Protein AF-A0A939C8R8-F1 (afdb_monomer)

Structure (mmCIF, N/CA/C/O backbone):
data_AF-A0A939C8R8-F1
#
_entry.id   AF-A0A939C8R8-F1
#
loop_
_atom_site.group_PDB
_atom_site.id
_atom_site.type_symbol
_atom_site.label_atom_id
_atom_site.label_alt_id
_atom_site.label_comp_id
_atom_site.label_asym_id
_atom_site.label_entity_id
_atom_site.label_seq_id
_atom_site.pdbx_PDB_ins_code
_atom_site.Cartn_x
_atom_site.Cartn_y
_atom_site.Cartn_z
_atom_site.occupancy
_atom_site.B_iso_or_equiv
_atom_site.auth_seq_id
_atom_site.auth_comp_id
_atom_site.auth_asym_id
_atom_site.auth_atom_id
_atom_site.pdbx_PDB_model_num
ATOM 1 N N . MET A 1 1 ? -13.310 -65.033 -5.125 1.00 36.69 1 MET A N 1
ATOM 2 C CA . MET A 1 1 ? -11.928 -64.515 -5.196 1.00 36.69 1 MET A CA 1
ATOM 3 C C . MET A 1 1 ? -11.953 -63.423 -6.251 1.00 36.69 1 MET A C 1
ATOM 5 O O . MET A 1 1 ? -12.102 -63.748 -7.415 1.00 36.69 1 MET A O 1
ATOM 9 N N . GLN A 1 2 ? -12.341 -62.202 -5.875 1.00 34.03 2 GLN A N 1
ATOM 10 C CA . GLN A 1 2 ? -11.422 -61.106 -5.526 1.00 34.03 2 GLN A CA 1
ATOM 11 C C . GLN A 1 2 ? -10.280 -60.973 -6.536 1.00 34.03 2 GLN A C 1
ATOM 13 O O . GLN A 1 2 ? -9.343 -61.752 -6.476 1.00 34.03 2 GLN A O 1
ATOM 18 N N . GLU A 1 3 ? -10.355 -59.944 -7.376 1.00 30.61 3 GLU A N 1
ATOM 19 C CA . GLU A 1 3 ? -9.327 -58.904 -7.368 1.00 30.61 3 GLU A CA 1
ATOM 20 C C . GLU A 1 3 ? -9.957 -57.559 -7.755 1.00 30.61 3 GLU A C 1
ATOM 22 O O . GLU A 1 3 ? -10.480 -57.360 -8.849 1.00 30.61 3 GLU A O 1
ATOM 27 N N . ASN A 1 4 ? -9.973 -56.665 -6.767 1.00 33.06 4 ASN A N 1
ATOM 28 C CA . ASN A 1 4 ? -10.345 -55.266 -6.884 1.00 33.06 4 ASN A CA 1
ATOM 29 C C . ASN A 1 4 ? -9.201 -54.522 -7.582 1.00 33.06 4 ASN A C 1
ATOM 31 O O . ASN A 1 4 ? -8.155 -54.297 -6.973 1.00 33.06 4 ASN A O 1
ATOM 35 N N . GLY A 1 5 ? -9.405 -54.100 -8.828 1.00 30.27 5 GLY A N 1
ATOM 36 C CA . GLY A 1 5 ? -8.559 -53.094 -9.463 1.00 30.27 5 GLY A CA 1
ATOM 37 C C . GLY A 1 5 ? -8.927 -51.711 -8.935 1.00 30.27 5 GLY A C 1
ATOM 38 O O . GLY A 1 5 ? -9.865 -51.090 -9.429 1.00 30.27 5 GLY A O 1
ATOM 39 N N . PHE A 1 6 ? -8.221 -51.241 -7.907 1.00 30.34 6 PHE A N 1
ATOM 40 C CA . PHE A 1 6 ? -8.268 -49.840 -7.491 1.00 30.34 6 PHE A CA 1
ATOM 41 C C . PHE A 1 6 ? -7.900 -48.944 -8.686 1.00 30.34 6 PHE A C 1
ATOM 43 O O . PHE A 1 6 ? -6.875 -49.199 -9.325 1.00 30.34 6 PHE A O 1
ATOM 50 N N . PRO A 1 7 ? -8.670 -47.885 -8.996 1.00 32.81 7 PRO A N 1
ATOM 51 C CA . PRO A 1 7 ? -8.205 -46.881 -9.934 1.00 32.81 7 PRO A CA 1
ATOM 52 C C . PRO A 1 7 ? -7.001 -46.185 -9.302 1.00 32.81 7 PRO A C 1
ATOM 54 O O . PRO A 1 7 ? -7.099 -45.575 -8.237 1.00 32.81 7 PRO A O 1
ATOM 57 N N . SER A 1 8 ? -5.848 -46.331 -9.951 1.00 31.66 8 SER A N 1
ATOM 58 C CA . SER A 1 8 ? -4.624 -45.611 -9.630 1.00 31.66 8 SER A CA 1
ATOM 59 C C . SER A 1 8 ? -4.935 -44.121 -9.528 1.00 31.66 8 SER A C 1
ATOM 61 O O . SER A 1 8 ? -5.370 -43.513 -10.509 1.00 31.66 8 SER A O 1
ATOM 63 N N . PHE A 1 9 ? -4.706 -43.543 -8.350 1.00 31.11 9 PHE A N 1
ATOM 64 C CA . PHE A 1 9 ? -4.654 -42.102 -8.163 1.00 31.11 9 PHE A CA 1
ATOM 65 C C . PHE A 1 9 ? -3.635 -41.535 -9.156 1.00 31.11 9 PHE A C 1
ATOM 67 O O . PHE A 1 9 ? -2.429 -41.709 -8.990 1.00 31.11 9 PHE A O 1
ATOM 74 N N . GLN A 1 10 ? -4.117 -40.888 -10.218 1.00 30.53 10 GLN A N 1
ATOM 75 C CA . GLN A 1 10 ? -3.286 -40.016 -11.032 1.00 30.53 10 GLN A CA 1
ATOM 76 C C . GLN A 1 10 ? -2.936 -38.807 -10.162 1.00 30.53 10 GLN A C 1
ATOM 78 O O . GLN A 1 10 ? -3.685 -37.834 -10.089 1.00 30.53 10 GLN A O 1
ATOM 83 N N . GLU A 1 11 ? -1.809 -38.891 -9.454 1.00 36.94 11 GLU A N 1
ATOM 84 C CA . GLU A 1 11 ? -1.135 -37.713 -8.923 1.00 36.94 11 GLU A CA 1
ATOM 85 C C . GLU A 1 11 ? -0.849 -36.785 -10.104 1.00 36.94 11 GLU A C 1
ATOM 87 O O . GLU A 1 11 ? -0.054 -37.090 -10.995 1.00 36.94 11 GLU A O 1
ATOM 92 N N . ASN A 1 12 ? -1.563 -35.662 -10.124 1.00 38.66 12 ASN A N 1
ATOM 93 C CA . ASN A 1 12 ? -1.462 -34.602 -11.115 1.00 38.66 12 ASN A CA 1
ATOM 94 C C . ASN A 1 12 ? -0.118 -33.876 -10.932 1.00 38.66 12 ASN A C 1
ATOM 96 O O . ASN A 1 12 ? -0.021 -32.766 -10.411 1.00 38.66 12 ASN A O 1
ATOM 100 N N . TYR A 1 13 ? 0.962 -34.547 -11.313 1.00 45.50 13 TYR A N 1
ATOM 101 C CA . TYR A 1 13 ? 2.306 -34.006 -11.348 1.00 45.50 13 TYR A CA 1
ATOM 102 C C . TYR A 1 13 ? 2.384 -33.011 -12.508 1.00 45.50 13 TYR A C 1
ATOM 104 O O . TYR A 1 13 ? 2.763 -33.374 -13.618 1.00 45.50 13 TYR A O 1
ATOM 112 N N . GLY A 1 14 ? 2.012 -31.753 -12.250 1.00 62.47 14 GLY A N 1
ATOM 113 C CA . GLY A 1 14 ? 2.058 -30.673 -13.238 1.00 62.47 14 GLY A CA 1
ATOM 114 C C . GLY A 1 14 ? 3.391 -30.620 -13.995 1.00 62.47 14 GLY A C 1
ATOM 115 O O . GLY A 1 14 ? 4.435 -31.022 -13.459 1.00 62.47 14 GLY A O 1
ATOM 116 N N . SER A 1 15 ? 3.340 -30.137 -15.242 1.00 81.62 15 SER A N 1
ATOM 117 C CA . SER A 1 15 ? 4.497 -30.062 -16.144 1.00 81.62 15 SER A CA 1
ATOM 118 C C . SER A 1 15 ? 5.710 -29.385 -15.475 1.00 81.62 15 SER A C 1
ATOM 120 O O . SER A 1 15 ? 5.518 -28.552 -14.580 1.00 81.62 15 SER A O 1
ATOM 122 N N . PRO A 1 16 ? 6.960 -29.680 -15.891 1.00 85.44 16 PRO A N 1
ATOM 123 C CA . PRO A 1 16 ? 8.150 -29.029 -15.334 1.00 85.44 16 PRO A CA 1
ATOM 124 C C . PRO A 1 16 ? 8.046 -27.498 -15.320 1.00 85.44 16 PRO A C 1
ATOM 126 O O . PRO A 1 16 ? 8.405 -26.867 -14.326 1.00 85.44 16 PRO A O 1
ATOM 129 N N . MET A 1 17 ? 7.456 -26.916 -16.371 1.00 87.94 17 MET A N 1
ATOM 130 C CA . MET A 1 17 ? 7.170 -25.482 -16.438 1.00 87.94 17 MET A CA 1
ATOM 131 C C . MET A 1 17 ? 6.167 -25.030 -15.385 1.00 87.94 17 MET A C 1
ATOM 133 O O . MET A 1 17 ? 6.418 -24.046 -14.699 1.00 87.94 17 MET A O 1
ATOM 137 N N . THR A 1 18 ? 5.062 -25.753 -15.205 1.00 88.19 18 THR A N 1
ATOM 138 C CA . THR A 1 18 ? 4.054 -25.425 -14.186 1.00 88.19 18 THR A CA 1
ATOM 139 C C . THR A 1 18 ? 4.669 -25.399 -12.788 1.00 88.19 18 THR A C 1
ATOM 141 O O . THR A 1 18 ? 4.436 -24.462 -12.030 1.00 88.19 18 THR A O 1
ATOM 144 N N . ARG A 1 19 ? 5.521 -26.378 -12.458 1.00 88.81 19 ARG A N 1
ATOM 145 C CA . ARG A 1 19 ? 6.228 -26.402 -11.166 1.00 88.81 19 ARG A CA 1
ATOM 146 C C . ARG A 1 19 ? 7.184 -25.227 -11.015 1.00 88.81 19 ARG A C 1
ATOM 148 O O . ARG A 1 19 ? 7.307 -24.680 -9.925 1.00 88.81 19 ARG A O 1
ATOM 155 N N . ARG A 1 20 ? 7.868 -24.843 -12.097 1.00 90.62 20 ARG A N 1
ATOM 156 C CA . ARG A 1 20 ? 8.816 -23.728 -12.072 1.00 90.62 20 ARG A CA 1
ATOM 157 C C . ARG A 1 20 ? 8.120 -22.383 -11.901 1.00 90.62 20 ARG A C 1
ATOM 159 O O . ARG A 1 20 ? 8.583 -21.568 -11.111 1.00 90.62 20 ARG A O 1
ATOM 166 N N . ILE A 1 21 ? 6.995 -22.189 -12.586 1.00 89.81 21 ILE A N 1
ATOM 167 C CA . ILE A 1 21 ? 6.143 -21.008 -12.428 1.00 89.81 21 ILE A CA 1
ATOM 168 C C . ILE A 1 21 ? 5.640 -20.922 -10.985 1.00 89.81 21 ILE A C 1
ATOM 170 O O . ILE A 1 21 ? 5.730 -19.857 -10.382 1.00 89.81 21 ILE A O 1
ATOM 174 N N . GLU A 1 22 ? 5.196 -22.036 -10.398 1.00 88.00 22 GLU A N 1
ATOM 175 C CA . GLU A 1 22 ? 4.730 -22.045 -9.009 1.00 88.00 22 GLU A CA 1
ATOM 176 C C . GLU A 1 22 ? 5.865 -21.765 -8.001 1.00 88.00 22 GLU A C 1
ATOM 178 O O . GLU A 1 22 ? 5.682 -20.991 -7.064 1.00 88.00 22 GLU A O 1
ATOM 183 N N . ASP A 1 23 ? 7.076 -22.292 -8.230 1.00 89.19 23 ASP A N 1
ATOM 184 C CA . ASP A 1 23 ? 8.276 -21.947 -7.447 1.00 89.19 23 ASP A CA 1
ATOM 185 C C . ASP A 1 23 ? 8.581 -20.441 -7.533 1.00 89.19 23 ASP A C 1
ATOM 187 O O . ASP A 1 23 ? 8.741 -19.782 -6.505 1.00 89.19 23 ASP A O 1
ATOM 191 N N . TRP A 1 24 ? 8.593 -19.851 -8.731 1.00 90.25 24 TRP A N 1
ATOM 192 C CA . TRP A 1 24 ? 8.812 -18.408 -8.899 1.00 90.25 24 TRP A CA 1
ATOM 193 C C . TRP A 1 24 ? 7.731 -17.565 -8.225 1.00 90.25 24 TRP A C 1
ATOM 195 O O . TRP A 1 24 ? 8.054 -16.621 -7.501 1.00 90.25 24 TRP A O 1
ATOM 205 N N . LYS A 1 25 ? 6.463 -17.941 -8.396 1.00 87.94 25 LYS A N 1
ATOM 206 C CA . LYS A 1 25 ? 5.316 -17.322 -7.730 1.00 87.94 25 LYS A CA 1
ATOM 207 C C . LYS A 1 25 ? 5.468 -17.352 -6.207 1.00 87.94 25 LYS A C 1
ATOM 209 O O . LYS A 1 25 ? 5.338 -16.312 -5.560 1.00 87.94 25 LYS A O 1
ATOM 214 N N . SER A 1 26 ? 5.840 -18.498 -5.636 1.00 83.88 26 SER A N 1
ATOM 215 C CA . SER A 1 26 ? 6.026 -18.653 -4.186 1.00 83.88 26 SER A CA 1
ATOM 216 C C . SER A 1 26 ? 7.117 -17.738 -3.609 1.00 83.88 26 SER A C 1
ATOM 218 O O . SER A 1 26 ? 7.008 -17.286 -2.473 1.00 83.88 26 SER A O 1
ATOM 220 N N . ARG A 1 27 ? 8.143 -17.389 -4.401 1.00 86.31 27 ARG A N 1
ATOM 221 C CA . ARG A 1 27 ? 9.233 -16.475 -3.999 1.00 86.31 27 ARG A CA 1
ATOM 222 C C . ARG A 1 27 ? 8.844 -14.997 -4.044 1.00 86.31 27 ARG A C 1
ATOM 224 O O . ARG A 1 27 ? 9.564 -14.154 -3.498 1.00 86.31 27 ARG A O 1
ATOM 231 N N . LEU A 1 28 ? 7.751 -14.665 -4.728 1.00 86.75 28 LEU A N 1
ATOM 232 C CA . LEU A 1 28 ? 7.266 -13.294 -4.883 1.00 86.75 28 LEU A CA 1
ATOM 233 C C . LEU A 1 28 ? 6.235 -12.912 -3.821 1.00 86.75 28 LEU A C 1
ATOM 235 O O . LEU A 1 28 ? 6.122 -11.730 -3.489 1.00 86.75 28 LEU A O 1
ATOM 239 N N . ILE A 1 29 ? 5.527 -13.888 -3.253 1.00 83.44 29 ILE A N 1
ATOM 240 C CA . ILE A 1 29 ? 4.560 -13.637 -2.188 1.00 83.44 29 ILE A CA 1
ATOM 241 C C . ILE A 1 29 ? 5.259 -13.659 -0.824 1.00 83.44 29 ILE A C 1
ATOM 243 O O . ILE A 1 29 ? 5.802 -14.673 -0.399 1.00 83.44 29 ILE A O 1
ATOM 247 N N . ASP A 1 30 ? 5.173 -12.551 -0.089 1.00 86.25 30 ASP A N 1
ATOM 248 C CA . ASP A 1 30 ? 5.500 -12.512 1.338 1.00 86.25 30 ASP A CA 1
ATOM 249 C C . ASP A 1 30 ? 4.206 -12.491 2.165 1.00 86.25 30 ASP A C 1
ATOM 251 O O . ASP A 1 30 ? 3.622 -11.429 2.378 1.00 86.25 30 ASP A O 1
ATOM 255 N N . LEU A 1 31 ? 3.744 -13.659 2.628 1.00 87.12 31 LEU A N 1
ATOM 256 C CA . LEU A 1 31 ? 2.622 -13.764 3.580 1.00 87.12 31 LEU A CA 1
ATOM 257 C C . LEU A 1 31 ? 3.084 -13.846 5.042 1.00 87.12 31 LEU A C 1
ATOM 259 O O . LEU A 1 31 ? 2.298 -14.198 5.922 1.00 87.12 31 LEU A O 1
ATOM 263 N N . SER A 1 32 ? 4.359 -13.559 5.318 1.00 87.75 32 SER A N 1
ATOM 264 C CA . SER A 1 32 ? 4.909 -13.685 6.664 1.00 87.75 32 SER A CA 1
ATOM 265 C C . SER A 1 32 ? 4.413 -12.579 7.597 1.00 87.75 32 SER A C 1
ATOM 267 O O . SER A 1 32 ? 3.993 -11.498 7.175 1.00 87.75 32 SER A O 1
ATOM 269 N N . ARG A 1 33 ? 4.591 -12.789 8.908 1.00 89.31 33 ARG A N 1
ATOM 270 C CA . ARG A 1 33 ? 4.271 -11.789 9.945 1.00 89.31 33 ARG A CA 1
ATOM 271 C C . ARG A 1 33 ? 5.115 -10.509 9.893 1.00 89.31 33 ARG A C 1
ATOM 273 O O . ARG A 1 33 ? 4.876 -9.584 10.666 1.00 89.31 33 ARG A O 1
ATOM 280 N N . ARG A 1 34 ? 6.115 -10.446 9.006 1.00 89.06 34 ARG A N 1
ATOM 281 C CA . ARG A 1 34 ? 6.922 -9.243 8.748 1.00 89.06 34 ARG A CA 1
ATOM 282 C C . ARG A 1 34 ? 6.263 -8.314 7.731 1.00 89.06 34 ARG A C 1
ATOM 284 O O . ARG A 1 34 ? 6.622 -7.137 7.682 1.00 89.06 34 ARG A O 1
ATOM 291 N N . ASN A 1 35 ? 5.313 -8.818 6.942 1.00 91.56 35 ASN A N 1
ATOM 292 C CA . ASN A 1 35 ? 4.627 -8.024 5.942 1.00 91.56 35 ASN A CA 1
ATOM 293 C C . ASN A 1 35 ? 3.609 -7.084 6.606 1.00 91.56 35 ASN A C 1
ATOM 295 O O . ASN A 1 35 ? 2.562 -7.510 7.092 1.00 91.56 35 ASN A O 1
ATOM 299 N N . ASN A 1 36 ? 3.901 -5.782 6.580 1.00 92.38 36 ASN A N 1
ATOM 300 C CA . ASN A 1 36 ? 3.056 -4.738 7.166 1.00 92.38 36 ASN A CA 1
ATOM 301 C C . ASN A 1 36 ? 1.720 -4.534 6.418 1.00 92.38 36 ASN A C 1
ATOM 303 O O . ASN A 1 36 ? 0.845 -3.836 6.920 1.00 92.38 36 ASN A O 1
ATOM 307 N N . LEU A 1 37 ? 1.559 -5.130 5.230 1.00 94.19 37 LEU A N 1
ATOM 308 C CA . LEU A 1 37 ? 0.272 -5.223 4.536 1.00 94.19 37 LEU A CA 1
ATOM 309 C C . LEU A 1 37 ? -0.652 -6.270 5.168 1.00 94.19 37 LEU A C 1
ATOM 311 O O . LEU A 1 37 ? -1.856 -6.185 5.004 1.00 94.19 37 LEU A O 1
ATOM 315 N N . LEU A 1 38 ? -0.125 -7.256 5.889 1.00 95.12 38 LEU A N 1
ATOM 316 C CA . LEU A 1 38 ? -0.941 -8.281 6.546 1.00 95.12 38 LEU A CA 1
ATOM 317 C C . LEU A 1 38 ? -0.994 -8.069 8.054 1.00 95.12 38 LEU A C 1
ATOM 319 O O . LEU A 1 38 ? -2.051 -8.127 8.666 1.00 95.12 38 LEU A O 1
ATOM 323 N N . TYR A 1 39 ? 0.149 -7.773 8.652 1.00 95.25 39 TYR A N 1
ATOM 324 C CA . TYR A 1 39 ? 0.298 -7.676 10.094 1.00 95.25 39 TYR A CA 1
ATOM 325 C C . TYR A 1 39 ? 0.752 -6.265 10.445 1.00 95.25 39 TYR A C 1
ATOM 327 O O . TYR A 1 39 ? 1.883 -6.050 10.890 1.00 95.25 39 TYR A O 1
ATOM 335 N N . PHE A 1 40 ? -0.121 -5.290 10.184 1.00 95.81 40 PHE A N 1
ATOM 336 C CA . PHE A 1 40 ? 0.174 -3.888 10.423 1.00 95.81 40 PHE A CA 1
ATOM 337 C C . PHE A 1 40 ? 0.459 -3.637 11.899 1.00 95.81 40 PHE A C 1
ATOM 339 O O . PHE A 1 40 ? -0.326 -4.005 12.777 1.00 95.81 40 PHE A O 1
ATOM 346 N N . LYS A 1 41 ? 1.578 -2.962 12.171 1.00 90.50 41 LYS A N 1
ATOM 347 C CA . LYS A 1 41 ? 1.955 -2.549 13.524 1.00 90.50 41 LYS A CA 1
ATOM 348 C C . LYS A 1 41 ? 2.226 -1.046 13.564 1.00 90.50 41 LYS A C 1
ATOM 350 O O . LYS A 1 41 ? 3.124 -0.572 12.855 1.00 90.50 41 LYS A O 1
ATOM 355 N N . PRO A 1 42 ? 1.518 -0.283 14.417 1.00 86.44 42 PRO A N 1
ATOM 356 C CA . PRO A 1 42 ? 1.854 1.109 14.675 1.00 86.44 42 PRO A CA 1
ATOM 357 C C . PRO A 1 42 ? 3.322 1.241 15.092 1.00 86.44 42 PRO A C 1
ATOM 359 O O . PRO A 1 42 ? 3.835 0.499 15.930 1.00 86.44 42 PRO A O 1
ATOM 362 N N . SER A 1 43 ? 4.025 2.179 14.474 1.00 86.00 43 SER A N 1
ATOM 363 C CA . SER A 1 43 ? 5.447 2.413 14.656 1.00 86.00 43 SER A CA 1
ATOM 364 C C . SER A 1 43 ? 5.694 3.903 14.759 1.00 86.00 43 SER A C 1
ATOM 366 O O . SER A 1 43 ? 5.533 4.636 13.785 1.00 86.00 43 SER A O 1
ATOM 368 N N . LYS A 1 44 ? 6.224 4.334 15.910 1.00 78.00 44 LYS A N 1
ATOM 369 C CA . LYS A 1 44 ? 6.518 5.745 16.222 1.00 78.00 44 LYS A CA 1
ATOM 370 C C . LYS A 1 44 ? 7.387 6.472 15.189 1.00 78.00 44 LYS A C 1
ATOM 372 O O . LYS A 1 44 ? 7.509 7.685 15.260 1.00 78.00 44 LYS A O 1
ATOM 377 N N . ARG A 1 45 ? 8.076 5.754 14.295 1.00 78.69 45 ARG A N 1
ATOM 378 C CA . ARG A 1 45 ? 8.914 6.336 13.229 1.00 78.69 45 ARG A CA 1
ATOM 379 C C . ARG A 1 45 ? 8.570 5.835 11.827 1.00 78.69 45 ARG A C 1
ATOM 381 O O . ARG A 1 45 ? 9.204 6.277 10.869 1.00 78.69 45 ARG A O 1
ATOM 388 N N . GLY A 1 46 ? 7.660 4.871 11.714 1.00 83.94 46 GLY A N 1
ATOM 389 C CA . GLY A 1 46 ? 7.384 4.140 10.477 1.00 83.94 46 GLY A CA 1
ATOM 390 C C . GLY A 1 46 ? 6.019 4.432 9.866 1.00 83.94 46 GLY A C 1
ATOM 391 O O . GLY A 1 46 ? 5.855 4.195 8.673 1.00 83.94 46 GLY A O 1
ATOM 392 N N . ASN A 1 47 ? 5.074 4.945 10.653 1.00 90.88 47 ASN A N 1
ATOM 393 C CA . ASN A 1 47 ? 3.742 5.321 10.197 1.00 90.88 47 ASN A CA 1
ATOM 394 C C . ASN A 1 47 ? 3.214 6.545 10.956 1.00 90.88 47 ASN A C 1
ATOM 396 O O . ASN A 1 47 ? 3.767 6.948 11.982 1.00 90.88 47 ASN A O 1
ATOM 400 N N . LEU A 1 48 ? 2.179 7.159 10.390 1.00 93.44 48 LEU A N 1
ATOM 401 C CA . LEU A 1 48 ? 1.456 8.289 10.956 1.00 93.44 48 LEU A CA 1
ATOM 402 C C . LEU A 1 48 ? -0.043 8.030 10.866 1.00 93.44 48 LEU A C 1
ATOM 404 O O . LEU A 1 48 ? -0.584 7.944 9.765 1.00 93.44 48 LEU A O 1
ATOM 408 N N . SER A 1 49 ? -0.691 7.999 12.026 1.00 93.69 49 SER A N 1
ATOM 409 C CA . SER A 1 49 ? -2.144 7.926 12.129 1.00 93.69 49 SER A CA 1
ATOM 410 C C . SER A 1 49 ? -2.742 9.328 12.053 1.00 93.69 49 SER A C 1
ATOM 412 O O . SER A 1 49 ? -2.349 10.226 12.812 1.00 93.69 49 SER A O 1
ATOM 414 N N . VAL A 1 50 ? -3.670 9.530 11.122 1.00 93.56 50 VAL A N 1
ATOM 415 C CA . VAL A 1 50 ? -4.346 10.810 10.895 1.00 93.56 50 VAL A CA 1
ATOM 416 C C . VAL A 1 50 ? -5.657 10.844 11.676 1.00 93.56 50 VAL A C 1
ATOM 418 O O . VAL A 1 50 ? -6.526 9.998 11.486 1.00 93.56 50 VAL A O 1
ATOM 421 N N . SER A 1 51 ? -5.815 11.852 12.532 1.00 90.44 51 SER A N 1
ATOM 422 C CA . SER A 1 51 ? -6.997 12.041 13.378 1.00 90.44 51 SER A CA 1
ATOM 423 C C . SER A 1 51 ? -8.025 13.005 12.779 1.00 90.44 51 SER A C 1
ATOM 425 O O . SER A 1 51 ? -9.217 12.881 13.050 1.00 90.44 51 SER A O 1
ATOM 427 N N . SER A 1 52 ? -7.592 13.979 11.971 1.00 88.69 52 SER A N 1
ATOM 428 C CA . SER A 1 52 ? -8.478 14.976 11.356 1.00 88.69 52 SER A CA 1
ATOM 429 C C . SER A 1 52 ? -7.902 15.496 10.032 1.00 88.69 52 SER A C 1
ATOM 431 O O . SER A 1 52 ? -6.680 15.647 9.933 1.00 88.69 52 SER A O 1
ATOM 433 N N . PRO A 1 53 ? -8.727 15.815 9.012 1.00 88.94 53 PRO A N 1
ATOM 434 C CA . PRO A 1 53 ? -10.193 15.716 8.961 1.00 88.94 53 PRO A CA 1
ATOM 435 C C . PRO A 1 53 ? -10.687 14.263 8.858 1.00 88.94 53 PRO A C 1
ATOM 437 O O . PRO A 1 53 ? -9.884 13.336 8.846 1.00 88.94 53 PRO A O 1
ATOM 440 N N . ASN A 1 54 ? -12.008 14.048 8.792 1.00 90.62 54 ASN A N 1
ATOM 441 C CA . ASN A 1 54 ? -12.547 12.694 8.641 1.00 90.62 54 ASN A CA 1
ATOM 442 C C . ASN A 1 54 ? -12.010 12.019 7.368 1.00 90.62 54 ASN A C 1
ATOM 444 O O . ASN A 1 54 ? -11.748 12.670 6.351 1.00 90.62 54 ASN A O 1
ATOM 448 N N . MET A 1 55 ? -11.905 10.696 7.430 1.00 92.62 55 MET A N 1
ATOM 449 C CA . MET A 1 55 ? -11.361 9.864 6.363 1.00 92.62 55 MET A CA 1
ATOM 450 C C . MET A 1 55 ? -11.936 10.190 4.981 1.00 92.62 55 MET A C 1
ATOM 452 O O . MET A 1 55 ? -11.187 10.355 4.023 1.00 92.62 55 MET A O 1
ATOM 456 N N . GLU A 1 56 ? -13.255 10.320 4.875 1.00 92.19 56 GLU A N 1
ATOM 457 C CA . GLU A 1 56 ? -13.928 10.554 3.600 1.00 92.19 56 GLU A CA 1
ATOM 458 C C . GLU A 1 56 ? -13.533 11.897 2.970 1.00 92.19 56 GLU A C 1
ATOM 460 O O . GLU A 1 56 ? -13.309 11.983 1.763 1.00 92.19 56 GLU A O 1
ATOM 465 N N . ARG A 1 57 ? -13.344 12.953 3.776 1.00 92.56 57 ARG A N 1
ATOM 466 C CA . ARG A 1 57 ? -12.814 14.229 3.267 1.00 92.56 57 ARG A CA 1
ATOM 467 C C . ARG A 1 57 ? -11.377 14.094 2.787 1.00 92.56 57 ARG A C 1
ATOM 469 O O . ARG A 1 57 ? -11.032 14.725 1.786 1.00 92.56 57 ARG A O 1
ATOM 476 N N . ILE A 1 58 ? -10.550 13.318 3.491 1.00 94.19 58 ILE A N 1
ATOM 477 C CA . ILE A 1 58 ? -9.165 13.055 3.080 1.00 94.19 58 ILE A CA 1
ATOM 478 C C . ILE A 1 58 ? -9.176 12.322 1.738 1.00 94.19 58 ILE A C 1
ATOM 480 O O . ILE A 1 58 ? -8.561 12.806 0.791 1.00 94.19 58 ILE A O 1
ATOM 484 N N . PHE A 1 59 ? -9.933 11.229 1.631 1.00 94.00 59 PHE A N 1
ATOM 485 C CA . PHE A 1 59 ? -10.034 10.411 0.425 1.00 94.00 59 PHE A CA 1
ATOM 486 C C . PHE A 1 59 ? -10.547 11.218 -0.772 1.00 94.00 59 PHE A C 1
ATOM 488 O O . PHE A 1 59 ? -9.869 11.314 -1.792 1.00 94.00 59 PHE A O 1
ATOM 495 N N . ASN A 1 60 ? -11.675 11.916 -0.622 1.00 92.38 60 ASN A N 1
ATOM 496 C CA . ASN A 1 60 ? -12.265 12.717 -1.699 1.00 9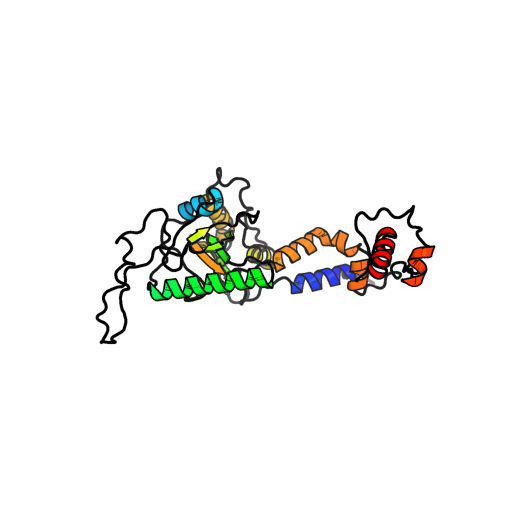2.38 60 ASN A CA 1
ATOM 497 C C . ASN A 1 60 ? -11.330 13.833 -2.179 1.00 92.38 60 ASN A C 1
ATOM 499 O O . ASN A 1 60 ? -11.298 14.182 -3.359 1.00 92.38 60 ASN A O 1
ATOM 503 N N . ARG A 1 61 ? -10.563 14.439 -1.270 1.00 92.56 61 ARG A N 1
ATOM 504 C CA . ARG A 1 61 ? -9.632 15.508 -1.634 1.00 92.56 61 ARG A CA 1
ATOM 505 C C . ARG A 1 61 ? -8.365 14.973 -2.295 1.00 92.56 61 ARG A C 1
ATOM 507 O O . ARG A 1 61 ? -7.911 15.575 -3.268 1.00 92.56 61 ARG A O 1
ATOM 514 N N . LEU A 1 62 ? -7.803 13.907 -1.738 1.00 92.12 62 LEU A N 1
ATOM 515 C CA . LEU A 1 62 ? -6.526 13.344 -2.144 1.00 92.12 62 LEU A CA 1
ATOM 516 C C . LEU A 1 62 ? -6.689 12.450 -3.374 1.00 92.12 62 LEU A C 1
ATOM 518 O O . LEU A 1 62 ? -6.134 12.779 -4.415 1.00 92.12 62 LEU A O 1
ATOM 522 N N . ALA A 1 63 ? -7.487 11.384 -3.271 1.00 90.62 63 ALA A N 1
ATOM 523 C CA . ALA A 1 63 ? -7.656 10.380 -4.317 1.00 90.62 63 ALA A CA 1
ATOM 524 C C . ALA A 1 63 ? -8.503 10.900 -5.490 1.00 90.62 63 ALA A C 1
ATOM 526 O O . ALA A 1 63 ? -8.061 10.840 -6.633 1.00 90.62 63 ALA A O 1
ATOM 527 N N . LEU A 1 64 ? -9.682 11.479 -5.221 1.00 89.62 64 LEU A N 1
ATOM 528 C CA . LEU A 1 64 ? -10.618 11.853 -6.297 1.00 89.62 64 LEU A CA 1
ATOM 529 C C . LEU A 1 64 ? -10.270 13.197 -6.940 1.00 89.62 64 LEU A C 1
ATOM 531 O O . LEU A 1 64 ? -10.195 13.330 -8.157 1.00 89.62 64 LEU A O 1
ATOM 535 N N . ARG A 1 65 ? -10.028 14.226 -6.119 1.00 90.00 65 ARG A N 1
ATOM 536 C CA . ARG A 1 65 ? -9.740 15.584 -6.615 1.00 90.00 65 ARG A CA 1
ATOM 537 C C . ARG A 1 65 ? -8.262 15.833 -6.918 1.00 90.00 65 ARG A C 1
ATOM 539 O O . ARG A 1 65 ? -7.943 16.936 -7.364 1.00 90.00 65 ARG A O 1
ATOM 546 N N . LYS A 1 66 ? -7.370 14.878 -6.621 1.00 90.56 66 LYS A N 1
ATOM 547 C CA . LYS A 1 66 ? -5.909 14.986 -6.802 1.00 90.56 66 LYS A CA 1
ATOM 548 C C . LYS A 1 66 ? -5.320 16.277 -6.208 1.00 90.56 66 LYS A C 1
ATOM 550 O O . LYS A 1 66 ? -4.418 16.898 -6.768 1.00 90.56 66 LYS A O 1
ATOM 555 N N . ARG A 1 67 ? -5.852 16.733 -5.063 1.00 91.31 67 ARG A N 1
ATOM 556 C CA . ARG A 1 67 ? -5.393 17.950 -4.370 1.00 91.31 67 ARG A CA 1
ATOM 557 C C . ARG A 1 67 ? -4.510 17.595 -3.187 1.00 91.31 67 ARG A C 1
ATOM 559 O O . ARG A 1 67 ? -4.868 16.755 -2.369 1.00 91.31 67 ARG A O 1
ATOM 566 N N . HIS A 1 68 ? -3.415 18.335 -3.037 1.00 92.50 68 HIS A N 1
ATOM 567 C CA . HIS A 1 68 ? -2.522 18.153 -1.901 1.00 92.50 68 HIS A CA 1
ATOM 568 C C . HIS A 1 68 ? -3.175 18.520 -0.556 1.00 92.50 68 HIS A C 1
ATOM 570 O O . HIS A 1 68 ? -4.126 19.322 -0.467 1.00 92.50 68 HIS A O 1
ATOM 576 N N . LEU A 1 69 ? -2.614 17.923 0.491 1.00 94.00 69 LEU A N 1
ATOM 577 C CA . LEU A 1 69 ? -2.960 18.090 1.897 1.00 94.00 69 LEU A CA 1
ATOM 578 C C . LEU A 1 69 ? -1.679 18.351 2.691 1.00 94.00 69 LEU A C 1
ATOM 580 O O . LEU A 1 69 ? -0.720 17.596 2.576 1.00 94.00 69 LEU A O 1
ATOM 584 N N . GLU A 1 70 ? -1.646 19.428 3.468 1.00 94.38 70 GLU A N 1
ATOM 585 C CA . GLU A 1 70 ? -0.470 19.810 4.264 1.00 94.38 70 GLU A CA 1
ATOM 586 C C . GLU A 1 70 ? -0.543 19.198 5.665 1.00 94.38 70 GLU A C 1
ATOM 588 O O . GLU A 1 70 ? -1.631 19.002 6.185 1.00 94.38 70 GLU A O 1
ATOM 593 N N . PHE A 1 71 ? 0.579 18.931 6.326 1.00 92.88 71 PHE A N 1
ATOM 594 C CA . PHE A 1 71 ? 0.557 18.551 7.741 1.00 92.88 71 PHE A CA 1
ATOM 595 C C . PHE A 1 71 ? 0.427 19.789 8.627 1.00 92.88 71 PHE A C 1
ATOM 597 O O . PHE A 1 71 ? 1.159 20.769 8.466 1.00 92.88 71 PHE A O 1
ATOM 604 N N . TRP A 1 72 ? -0.494 19.733 9.587 1.00 90.88 72 TRP A N 1
ATOM 605 C CA . TRP A 1 72 ? -0.534 20.684 10.688 1.00 90.88 72 TRP A CA 1
ATOM 606 C C . TRP A 1 72 ? 0.510 20.294 11.738 1.00 90.88 72 TRP A C 1
ATOM 608 O O . TRP A 1 72 ? 0.665 19.120 12.073 1.00 90.88 72 TRP A O 1
ATOM 618 N N . TYR A 1 73 ? 1.222 21.289 12.258 1.00 86.19 73 TYR A N 1
ATOM 619 C CA . TYR A 1 73 ? 2.214 21.104 13.310 1.00 86.19 73 TYR A CA 1
ATOM 620 C C . TYR A 1 73 ? 1.655 21.650 14.617 1.00 86.19 73 TYR A C 1
ATOM 622 O O . TYR A 1 73 ? 1.302 22.833 14.646 1.00 86.19 73 TYR A O 1
ATOM 630 N N . PRO A 1 74 ? 1.631 20.844 15.691 1.00 81.88 74 PRO A N 1
ATOM 631 C CA . PRO A 1 74 ? 1.279 21.346 17.006 1.00 81.88 74 PRO A CA 1
ATOM 632 C C . PRO A 1 74 ? 2.189 22.510 17.424 1.00 81.88 74 PRO A C 1
ATOM 634 O O . PRO A 1 74 ? 3.394 22.470 17.122 1.00 81.88 74 PRO A O 1
ATOM 637 N N . PRO A 1 75 ? 1.651 23.538 18.109 1.00 77.62 75 PRO A N 1
ATOM 638 C CA . PRO A 1 75 ? 2.479 24.563 18.730 1.00 77.62 75 PRO A CA 1
ATOM 639 C C . PRO A 1 75 ? 3.451 23.911 19.721 1.00 77.62 75 PRO A C 1
ATOM 641 O O . PRO A 1 75 ? 3.154 22.871 20.315 1.00 77.62 75 PRO A O 1
ATOM 644 N N . GLU A 1 76 ? 4.645 24.486 19.871 1.00 69.94 76 GLU A N 1
ATOM 645 C CA . GLU A 1 76 ? 5.565 24.027 20.910 1.00 69.94 76 GLU A CA 1
ATOM 646 C C . GLU A 1 76 ? 4.927 24.344 22.266 1.00 69.94 76 GLU A C 1
ATOM 648 O O . GLU A 1 76 ? 4.733 25.504 22.608 1.00 69.94 76 GLU A O 1
ATOM 653 N N . SER A 1 77 ? 4.542 23.319 23.025 1.00 56.97 77 SER A N 1
ATOM 654 C CA . SER A 1 77 ? 4.122 23.505 24.411 1.00 56.97 77 SER A CA 1
ATOM 655 C C . SER A 1 77 ? 5.301 24.079 25.205 1.00 56.97 77 SER A C 1
ATOM 657 O O . SER A 1 77 ? 6.355 23.434 25.255 1.00 56.97 77 SER A O 1
ATOM 659 N N . ASP A 1 78 ? 5.118 25.256 25.813 1.00 42.84 78 ASP A N 1
ATOM 660 C CA . ASP A 1 78 ? 6.042 25.900 26.757 1.00 42.84 78 ASP A CA 1
ATOM 661 C C . ASP A 1 78 ? 6.243 25.010 27.994 1.00 42.84 78 ASP A C 1
ATOM 663 O O . ASP A 1 78 ? 5.653 25.194 29.056 1.00 42.84 78 ASP A O 1
ATOM 667 N N . VAL A 1 79 ? 7.087 23.993 27.865 1.00 39.78 79 VAL A N 1
ATOM 668 C CA . VAL A 1 79 ? 7.702 23.345 29.020 1.00 39.78 79 VAL A CA 1
ATOM 669 C C . VAL A 1 79 ? 8.949 24.173 29.328 1.00 39.78 79 VAL A C 1
ATOM 671 O O . VAL A 1 79 ? 9.791 24.298 28.432 1.00 39.78 79 VAL A O 1
ATOM 674 N N . PRO A 1 80 ? 9.118 24.748 30.536 1.00 37.12 80 PRO A N 1
ATOM 675 C CA . PRO A 1 80 ? 10.288 25.558 30.851 1.00 37.12 80 PRO A CA 1
ATOM 676 C C . PRO A 1 80 ? 11.540 24.679 30.766 1.00 37.12 80 PRO A C 1
ATOM 678 O O . PRO A 1 80 ? 11.864 23.909 31.672 1.00 37.12 80 PRO A O 1
ATOM 681 N N . LYS A 1 81 ? 12.241 24.756 29.631 1.00 40.34 81 LYS A N 1
ATOM 682 C CA . LYS A 1 81 ? 13.518 24.081 29.426 1.00 40.34 81 LYS A CA 1
ATOM 683 C C . LYS A 1 81 ? 14.547 24.753 30.327 1.00 40.34 81 LYS A C 1
ATOM 685 O O . LYS A 1 81 ? 14.819 25.946 30.200 1.00 40.34 81 LYS A O 1
ATOM 690 N N . ARG A 1 82 ? 15.152 23.959 31.217 1.00 37.44 82 ARG A N 1
ATOM 691 C CA . ARG A 1 82 ? 16.442 24.287 31.831 1.00 37.44 82 ARG A CA 1
ATOM 692 C C . ARG A 1 82 ? 17.403 24.760 30.737 1.00 37.44 82 ARG A C 1
ATOM 694 O O . ARG A 1 82 ? 17.473 24.179 29.657 1.00 37.44 82 ARG A O 1
ATOM 701 N N . GLN A 1 83 ? 18.078 25.853 31.057 1.00 38.75 83 GLN A N 1
ATOM 702 C CA . GLN A 1 83 ? 18.864 26.699 30.173 1.00 38.75 83 GLN A CA 1
ATOM 703 C C . GLN A 1 83 ? 19.846 25.913 29.293 1.00 38.75 83 GLN A C 1
ATOM 705 O O . GLN A 1 83 ? 20.632 25.093 29.761 1.00 38.75 83 GLN A O 1
ATOM 710 N N . SER A 1 84 ? 19.831 26.224 28.001 1.00 34.16 84 SER A N 1
ATOM 711 C CA . SER A 1 84 ? 20.938 26.001 27.070 1.00 34.16 84 SER A CA 1
ATOM 712 C C . SER A 1 84 ? 20.953 27.199 26.115 1.00 34.16 84 SER A C 1
ATOM 714 O O . SER A 1 84 ? 19.960 27.409 25.414 1.00 34.16 84 SER A O 1
ATOM 716 N N . PRO A 1 85 ? 22.009 28.030 26.086 1.00 43.28 85 PRO A N 1
ATOM 717 C CA . PRO A 1 85 ? 22.023 29.228 25.262 1.00 43.28 85 PRO A CA 1
ATOM 718 C C . PRO A 1 85 ? 22.542 28.883 23.859 1.00 43.28 85 PRO A C 1
ATOM 720 O O . PRO A 1 85 ? 23.746 28.839 23.639 1.00 43.28 85 PRO A O 1
ATOM 723 N N . SER A 1 86 ? 21.640 28.594 22.914 1.00 40.53 86 SER A N 1
ATOM 724 C CA . SER A 1 86 ? 21.894 28.761 21.460 1.00 40.53 86 SER A CA 1
ATOM 725 C C . SER A 1 86 ? 20.658 28.612 20.551 1.00 40.53 86 SER A C 1
ATOM 727 O O . SER A 1 86 ? 20.795 28.543 19.332 1.00 40.53 86 SER A O 1
ATOM 729 N N . SER A 1 87 ? 19.429 28.605 21.074 1.00 41.44 87 SER A N 1
ATOM 730 C CA . SER A 1 87 ? 18.224 28.549 20.234 1.00 41.44 87 SER A CA 1
ATOM 731 C C . SER A 1 87 ? 17.765 29.948 19.816 1.00 41.44 87 SER A C 1
ATOM 733 O O . SER A 1 87 ? 16.771 30.469 20.321 1.00 41.44 87 SER A O 1
ATOM 735 N N . ALA A 1 88 ? 18.495 30.568 18.889 1.00 38.38 88 ALA A N 1
ATOM 736 C CA . ALA A 1 88 ? 18.014 31.758 18.200 1.00 38.38 88 ALA A CA 1
ATOM 737 C C . ALA A 1 88 ? 16.868 31.376 17.237 1.00 38.38 88 ALA A C 1
ATOM 739 O O . ALA A 1 88 ? 17.089 30.768 16.193 1.00 38.38 88 ALA A O 1
ATOM 740 N N . ASN A 1 89 ? 15.652 31.784 17.615 1.00 44.62 89 ASN A N 1
ATOM 741 C CA . ASN A 1 89 ? 14.466 32.008 16.779 1.00 44.62 89 ASN A CA 1
ATOM 742 C C . ASN A 1 89 ? 13.805 30.792 16.095 1.00 44.62 89 ASN A C 1
ATOM 744 O O . ASN A 1 89 ? 13.893 30.610 14.881 1.00 44.62 89 ASN A O 1
ATOM 748 N N . LEU A 1 90 ? 12.998 30.050 16.865 1.00 44.94 90 LEU A N 1
ATOM 749 C CA . LEU A 1 90 ? 11.904 29.192 16.362 1.00 44.94 90 LEU A CA 1
ATOM 750 C C . LEU A 1 90 ? 10.498 29.782 16.616 1.00 44.94 90 LEU A C 1
ATOM 752 O O . LEU A 1 90 ? 9.492 29.132 16.354 1.00 44.94 90 LEU A O 1
ATOM 756 N N . SER A 1 91 ? 10.407 31.042 17.047 1.00 41.19 91 SER A N 1
ATOM 757 C CA . SER A 1 91 ? 9.160 31.729 17.425 1.00 41.19 91 SER A CA 1
ATOM 758 C C . SER A 1 91 ? 8.180 32.021 16.273 1.00 41.19 91 SER A C 1
ATOM 760 O O . SER A 1 91 ? 7.051 32.430 16.522 1.00 41.19 91 SER A O 1
ATOM 762 N N . PHE A 1 92 ? 8.562 31.794 15.010 1.00 43.66 92 PHE A N 1
ATOM 763 C CA . PHE A 1 92 ? 7.750 32.147 13.831 1.00 43.66 92 PHE A CA 1
ATOM 764 C C . PHE A 1 92 ? 7.048 30.960 13.159 1.00 43.66 92 PHE A C 1
ATOM 766 O O . PHE A 1 92 ? 6.362 31.139 12.155 1.00 43.66 92 PHE A O 1
ATOM 773 N N . LEU A 1 93 ? 7.205 29.745 13.694 1.00 45.44 93 LEU A N 1
ATOM 774 C CA . LEU A 1 93 ? 6.464 28.570 13.231 1.00 45.44 93 LEU A CA 1
ATOM 775 C C . LEU A 1 93 ? 5.244 28.252 14.111 1.00 45.44 93 LEU A C 1
ATOM 777 O O . LEU A 1 93 ? 4.764 27.113 14.092 1.00 45.44 93 LEU A O 1
ATOM 781 N N . ASN A 1 94 ? 4.742 29.229 14.870 1.00 45.03 94 ASN A N 1
ATOM 782 C CA . ASN A 1 94 ? 3.432 29.131 15.505 1.00 45.03 94 ASN A CA 1
ATOM 783 C C . ASN A 1 94 ? 2.372 29.136 14.397 1.00 45.03 94 ASN A C 1
ATOM 785 O O . ASN A 1 94 ? 1.986 30.178 13.868 1.00 45.03 94 ASN A O 1
ATOM 789 N N . GLY A 1 95 ? 1.959 27.934 13.984 1.00 49.50 95 GLY A N 1
ATOM 790 C CA . GLY A 1 95 ? 0.734 27.756 13.219 1.00 49.50 95 GLY A CA 1
ATOM 791 C C . GLY A 1 95 ? -0.435 28.283 14.045 1.00 49.50 95 GLY A C 1
ATOM 792 O O . GLY A 1 95 ? -0.390 28.226 15.270 1.00 49.50 95 GLY A O 1
ATOM 793 N N . LYS A 1 96 ? -1.462 28.821 13.380 1.00 53.09 96 LYS A N 1
ATOM 794 C CA . LYS A 1 96 ? -2.721 29.210 14.033 1.00 53.09 96 LYS A CA 1
ATOM 795 C C . LYS A 1 96 ? -3.162 28.115 15.015 1.00 53.09 96 LYS A C 1
ATOM 797 O O . LYS A 1 96 ? -3.051 26.935 14.674 1.00 53.09 96 LYS A O 1
ATOM 802 N N . ASP A 1 97 ? -3.728 28.517 16.154 1.00 58.47 97 ASP A N 1
ATOM 803 C CA . ASP A 1 97 ? -4.194 27.623 17.233 1.00 58.47 97 ASP A CA 1
ATOM 804 C C . ASP A 1 97 ? -5.176 26.533 16.764 1.00 58.47 97 ASP A C 1
ATOM 806 O O . ASP A 1 97 ? -5.422 25.562 17.474 1.00 58.47 97 ASP A O 1
ATOM 810 N N . SER A 1 98 ? -5.725 26.664 15.550 1.00 67.06 98 SER A N 1
ATOM 811 C CA . SER A 1 98 ? -6.634 25.700 14.945 1.00 67.06 98 SER A CA 1
ATOM 812 C C . SER A 1 98 ? -6.185 25.271 13.536 1.00 67.06 98 SER A C 1
ATOM 814 O O . SER A 1 98 ? -5.802 26.124 12.720 1.00 67.06 98 SER A O 1
ATOM 816 N N . PRO A 1 99 ? -6.243 23.963 13.216 1.00 77.94 99 PRO A N 1
ATOM 817 C CA . PRO A 1 99 ? -5.944 23.439 11.887 1.00 77.94 99 PRO A CA 1
ATOM 818 C C . PRO A 1 99 ? -6.963 23.917 10.843 1.00 77.94 99 PRO A C 1
ATOM 820 O O . PRO A 1 99 ? -8.163 24.015 11.089 1.00 77.94 99 PRO A O 1
ATOM 823 N N . THR A 1 100 ? -6.492 24.188 9.626 1.00 79.31 100 THR A N 1
ATOM 824 C CA . THR A 1 100 ? -7.359 24.543 8.489 1.00 79.31 100 THR A CA 1
ATOM 825 C C . THR A 1 100 ? -7.904 23.284 7.801 1.00 79.31 100 THR A C 1
ATOM 827 O O . THR A 1 100 ? -7.267 22.239 7.817 1.00 79.31 100 THR A O 1
ATOM 830 N N . SER A 1 101 ? -9.018 23.385 7.064 1.00 74.75 101 SER A N 1
ATOM 831 C CA . SER A 1 101 ? -9.623 22.279 6.284 1.00 74.75 101 SER A CA 1
ATOM 832 C C . SER A 1 101 ? -8.728 21.632 5.210 1.00 74.75 101 SER A C 1
ATOM 834 O O . SER A 1 101 ? -9.113 20.637 4.595 1.00 74.75 101 SER A O 1
ATOM 836 N N . LYS A 1 102 ? -7.555 22.212 4.937 1.00 83.25 102 LYS A N 1
ATOM 837 C CA . LYS A 1 102 ? -6.543 21.692 4.003 1.00 83.25 102 LYS A CA 1
ATOM 838 C C . LYS A 1 102 ? -5.397 20.966 4.715 1.00 83.25 102 LYS A C 1
ATOM 840 O O . LYS A 1 102 ? -4.460 20.547 4.038 1.00 83.25 102 LYS A O 1
ATOM 845 N N . GLN A 1 103 ? -5.444 20.887 6.043 1.00 88.62 103 GLN A N 1
ATOM 846 C CA . GLN A 1 103 ? -4.365 20.360 6.856 1.00 88.62 103 GLN A CA 1
ATOM 847 C C . GLN A 1 103 ? -4.757 19.044 7.524 1.00 88.62 103 GLN A C 1
ATOM 849 O O . GLN A 1 103 ? -5.895 18.874 7.951 1.00 88.62 103 GLN A O 1
ATOM 854 N N . LEU A 1 104 ? -3.793 18.135 7.602 1.00 90.31 104 LEU A N 1
ATOM 855 C CA . LEU A 1 104 ? -3.866 16.864 8.299 1.00 90.31 104 LEU A CA 1
ATOM 856 C C . LEU A 1 104 ? -3.337 17.039 9.712 1.00 90.31 104 LEU A C 1
ATOM 858 O O . LEU A 1 104 ? -2.205 17.486 9.910 1.00 90.31 104 LEU A O 1
ATOM 862 N N . VAL A 1 105 ? -4.140 16.635 10.680 1.00 89.56 105 VAL A N 1
ATOM 863 C CA . VAL A 1 105 ? -3.726 16.486 12.068 1.00 89.56 105 VAL A CA 1
ATOM 864 C C . VAL A 1 105 ? -3.401 15.016 12.267 1.00 89.56 105 VAL A C 1
ATOM 866 O O . VAL A 1 105 ? -4.241 14.150 12.036 1.00 89.56 105 VAL A O 1
ATOM 869 N N . CYS A 1 106 ? -2.162 14.730 12.647 1.00 84.75 106 CYS A N 1
ATOM 870 C CA . CYS A 1 106 ? -1.795 13.405 13.136 1.00 84.75 106 CYS A CA 1
ATOM 871 C C . CYS A 1 106 ? -2.119 13.346 14.635 1.00 84.75 106 CYS A C 1
ATOM 873 O O . CYS A 1 106 ? -2.112 14.397 15.276 1.00 84.75 106 CYS A O 1
ATOM 875 N N . GLY A 1 107 ? -2.429 12.161 15.180 1.00 74.56 107 GLY A N 1
ATOM 876 C CA . GLY A 1 107 ? -2.736 11.964 16.613 1.00 74.56 107 GLY A CA 1
ATOM 877 C C . GLY A 1 107 ? -1.653 12.507 17.565 1.00 74.56 107 GLY A C 1
ATOM 878 O O . GLY A 1 107 ? -0.687 13.101 17.103 1.00 74.56 107 GLY A O 1
ATOM 879 N N . GLU A 1 108 ? -1.773 12.296 18.883 1.00 65.88 108 GLU A N 1
ATOM 880 C CA . GLU A 1 108 ? -0.916 12.886 19.942 1.00 65.88 108 GLU A CA 1
ATOM 881 C C . GLU A 1 108 ? 0.604 12.704 19.729 1.00 65.88 108 GLU A C 1
ATOM 883 O O . GLU A 1 108 ? 1.269 11.853 20.315 1.00 65.88 108 GLU A O 1
ATOM 888 N N . THR A 1 109 ? 1.178 13.535 18.867 1.00 72.00 109 THR A N 1
ATOM 889 C CA . THR A 1 109 ? 2.561 13.457 18.421 1.00 72.00 109 THR A CA 1
ATOM 890 C C . THR A 1 109 ? 3.165 14.824 18.636 1.00 72.00 109 THR A C 1
ATOM 892 O O . THR A 1 109 ? 2.649 15.824 18.135 1.00 72.00 109 THR A O 1
ATOM 895 N N . SER A 1 110 ? 4.277 14.886 19.370 1.00 83.94 110 SER A N 1
ATOM 896 C CA . SER A 1 110 ? 4.998 16.145 19.523 1.00 83.94 110 SER A CA 1
ATOM 897 C C . SER A 1 110 ? 5.415 16.673 18.148 1.00 83.94 110 SER A C 1
ATOM 899 O O . SER A 1 110 ? 5.731 15.900 17.239 1.00 83.94 110 SER A O 1
ATOM 901 N N . ARG A 1 111 ? 5.493 17.998 18.000 1.00 85.62 111 ARG A N 1
ATOM 902 C CA . ARG A 1 111 ? 6.005 18.644 16.782 1.00 85.62 111 ARG A CA 1
ATOM 903 C C . ARG A 1 111 ? 7.317 18.014 16.298 1.00 85.62 111 ARG A C 1
ATOM 905 O O . ARG A 1 111 ? 7.486 17.739 15.111 1.00 85.62 111 ARG A O 1
ATOM 912 N N . THR A 1 112 ? 8.233 17.763 17.235 1.00 86.25 112 THR A N 1
ATOM 913 C CA . THR A 1 112 ? 9.555 17.198 16.938 1.00 86.25 112 THR A CA 1
ATOM 914 C C . THR A 1 112 ? 9.483 15.757 16.450 1.00 86.25 112 THR A C 1
ATOM 916 O O . THR A 1 112 ? 10.263 15.368 15.583 1.00 86.25 112 THR A O 1
ATOM 919 N N . ASP A 1 113 ? 8.556 14.960 16.978 1.00 87.88 113 ASP A N 1
ATOM 920 C CA . ASP A 1 113 ? 8.413 13.568 16.574 1.00 87.88 113 ASP A CA 1
ATOM 921 C C . ASP A 1 113 ? 7.708 13.467 15.228 1.00 87.88 113 ASP A C 1
ATOM 923 O O . ASP A 1 113 ? 8.206 12.756 14.358 1.00 87.88 113 ASP A O 1
ATOM 927 N N . LEU A 1 114 ? 6.668 14.273 14.994 1.00 90.38 114 LEU A N 1
ATOM 928 C CA . LEU A 1 114 ? 6.003 14.371 13.695 1.00 90.38 114 LEU A CA 1
ATOM 929 C C . LEU A 1 114 ? 7.015 14.719 12.596 1.00 90.38 114 LEU A C 1
ATOM 931 O O . LEU A 1 114 ? 7.087 14.045 11.569 1.00 90.38 114 LEU A O 1
ATOM 935 N N . GLU A 1 115 ? 7.870 15.717 12.832 1.00 90.19 115 GLU A N 1
ATOM 936 C CA . GLU A 1 115 ? 8.901 16.098 11.867 1.00 90.19 115 GLU A CA 1
ATOM 937 C C . GLU A 1 115 ? 9.927 14.978 11.621 1.00 90.19 115 GLU A C 1
ATOM 939 O O . GLU A 1 115 ? 10.340 14.764 10.477 1.00 90.19 115 GLU A O 1
ATOM 944 N N . LYS A 1 116 ? 10.324 14.224 12.657 1.00 91.25 116 LYS A N 1
ATOM 945 C CA . LYS A 1 116 ? 11.212 13.059 12.498 1.00 91.25 116 LYS A CA 1
ATOM 946 C C . LYS A 1 116 ? 10.559 11.967 11.654 1.00 91.25 116 LYS A C 1
ATOM 948 O O . LYS A 1 116 ? 11.235 11.417 10.782 1.00 91.25 116 LYS A O 1
ATOM 953 N N . VAL A 1 117 ? 9.282 11.652 11.889 1.00 93.44 117 VAL A N 1
ATOM 954 C CA . VAL A 1 117 ? 8.571 10.623 11.115 1.00 93.44 117 VAL A CA 1
ATOM 955 C C . VAL A 1 117 ? 8.441 11.049 9.658 1.00 93.44 117 VAL A C 1
ATOM 957 O O . VAL A 1 117 ? 8.837 10.295 8.774 1.00 93.44 117 VAL A O 1
ATOM 960 N N . LEU A 1 118 ? 7.996 12.281 9.397 1.00 94.25 118 LEU A N 1
ATOM 961 C CA . LEU A 1 118 ? 7.854 12.818 8.040 1.00 94.25 118 LEU A CA 1
ATOM 962 C C . LEU A 1 118 ? 9.186 12.825 7.282 1.00 94.25 118 LEU A C 1
ATOM 964 O O . LEU A 1 118 ? 9.252 12.366 6.142 1.00 94.25 118 LEU A O 1
ATOM 968 N N . LYS A 1 119 ? 10.279 13.264 7.922 1.00 93.25 119 LYS A N 1
ATOM 969 C CA . LYS A 1 119 ? 11.625 13.201 7.326 1.00 93.25 119 LYS A CA 1
ATOM 970 C C . LYS A 1 119 ? 12.046 11.766 7.019 1.00 93.25 119 LYS A C 1
ATOM 972 O O . LYS A 1 119 ? 12.642 11.526 5.970 1.00 93.25 119 LYS A O 1
ATOM 977 N N . ASN A 1 120 ? 11.752 10.819 7.911 1.00 95.00 120 ASN A N 1
ATOM 978 C CA . ASN A 1 120 ? 12.086 9.414 7.697 1.00 95.00 120 ASN A CA 1
ATOM 979 C C . ASN A 1 120 ? 11.283 8.806 6.539 1.00 95.00 120 ASN A C 1
ATOM 981 O O . ASN A 1 120 ? 11.880 8.171 5.672 1.00 95.00 120 ASN A O 1
ATOM 985 N N . LEU A 1 121 ? 9.967 9.033 6.496 1.00 95.50 121 LEU A N 1
ATOM 986 C CA . LEU A 1 121 ? 9.088 8.584 5.414 1.00 95.50 121 LEU A CA 1
ATOM 987 C C . LEU A 1 121 ? 9.532 9.159 4.068 1.00 95.50 121 LEU A C 1
ATOM 989 O O . LEU A 1 121 ? 9.740 8.399 3.127 1.00 95.50 121 LEU A O 1
ATOM 993 N N . HIS A 1 122 ? 9.778 10.471 4.006 1.00 95.38 122 HIS A N 1
ATOM 994 C CA . HIS A 1 122 ? 10.271 11.139 2.802 1.00 95.38 122 HIS A CA 1
ATOM 995 C C . HIS A 1 122 ? 11.604 10.543 2.335 1.00 95.38 122 HIS A C 1
ATOM 997 O O . HIS A 1 122 ? 11.731 10.140 1.182 1.00 95.38 122 HIS A O 1
ATOM 1003 N N . ARG A 1 123 ? 12.591 10.430 3.237 1.00 95.25 123 ARG A N 1
ATOM 1004 C CA . ARG A 1 123 ? 13.916 9.887 2.906 1.00 95.25 123 ARG A CA 1
ATOM 1005 C C . ARG A 1 123 ? 13.823 8.454 2.387 1.00 95.25 123 ARG A C 1
ATOM 1007 O O . ARG A 1 123 ? 14.451 8.143 1.383 1.00 95.25 123 ARG A O 1
ATOM 1014 N N . ARG A 1 124 ? 13.075 7.584 3.074 1.00 95.06 124 ARG A N 1
ATOM 1015 C CA . ARG A 1 124 ? 12.939 6.171 2.692 1.00 95.06 124 ARG A CA 1
ATOM 1016 C C . ARG A 1 124 ? 12.186 6.013 1.377 1.00 95.06 124 ARG A C 1
ATOM 1018 O O . ARG A 1 124 ? 12.656 5.271 0.531 1.00 95.06 124 ARG A O 1
ATOM 1025 N N . SER A 1 125 ? 11.078 6.732 1.194 1.00 94.25 125 SER A N 1
ATOM 1026 C CA . SER A 1 125 ? 10.304 6.696 -0.051 1.00 94.25 125 SER A CA 1
ATOM 1027 C C . SER A 1 125 ? 11.125 7.173 -1.248 1.00 94.25 125 SER A C 1
ATOM 1029 O O . SER A 1 125 ? 11.088 6.553 -2.304 1.00 94.25 125 SER A O 1
ATOM 1031 N N . LEU A 1 126 ? 11.882 8.263 -1.088 1.00 93.88 126 LEU A N 1
ATOM 1032 C CA . LEU A 1 126 ? 12.708 8.815 -2.160 1.00 93.88 126 LEU A CA 1
ATOM 1033 C C . LEU A 1 126 ? 13.886 7.901 -2.513 1.00 93.88 126 LEU A C 1
ATOM 1035 O O . LEU A 1 126 ? 14.238 7.787 -3.683 1.00 93.88 126 LEU A O 1
ATOM 1039 N N . LEU A 1 127 ? 14.500 7.270 -1.508 1.00 94.75 127 LEU A N 1
ATOM 1040 C CA . LEU A 1 127 ? 15.564 6.289 -1.715 1.00 94.75 127 LEU A CA 1
ATOM 1041 C C . LEU A 1 127 ? 15.041 5.085 -2.505 1.00 94.75 127 LEU A C 1
ATOM 1043 O O . LEU A 1 127 ? 15.636 4.728 -3.514 1.00 94.75 127 LEU A O 1
ATOM 1047 N N . ASP A 1 128 ? 13.888 4.540 -2.114 1.00 92.75 128 ASP A N 1
ATOM 1048 C CA . ASP A 1 128 ? 13.269 3.403 -2.802 1.00 92.75 128 ASP A CA 1
ATOM 1049 C C . ASP A 1 128 ? 12.970 3.692 -4.270 1.00 92.75 128 ASP A C 1
ATOM 1051 O O . ASP A 1 128 ? 13.287 2.896 -5.153 1.00 92.75 128 ASP A O 1
ATOM 1055 N N . TYR A 1 129 ? 12.408 4.872 -4.525 1.00 91.81 129 TYR A N 1
ATOM 1056 C CA . TYR A 1 129 ? 12.088 5.304 -5.874 1.00 91.81 129 TYR A CA 1
ATOM 1057 C C . TYR A 1 129 ? 13.348 5.502 -6.725 1.00 91.81 129 TYR A C 1
ATOM 1059 O O . TYR A 1 129 ? 13.376 5.106 -7.883 1.00 91.81 129 TYR A O 1
ATOM 1067 N N . ARG A 1 130 ? 14.420 6.070 -6.162 1.00 93.62 130 ARG A N 1
ATOM 1068 C CA . ARG A 1 130 ? 15.680 6.285 -6.894 1.00 93.62 130 ARG A CA 1
ATOM 1069 C C . ARG A 1 130 ? 16.437 4.995 -7.186 1.00 93.62 130 ARG A C 1
ATOM 1071 O O . ARG A 1 130 ? 17.049 4.895 -8.240 1.00 93.62 130 ARG A O 1
ATOM 1078 N N . GLU A 1 131 ? 16.431 4.051 -6.252 1.00 93.88 131 GLU A N 1
ATOM 1079 C CA . GLU A 1 131 ? 17.193 2.805 -6.382 1.00 93.88 131 GLU A CA 1
ATOM 1080 C C . GLU A 1 131 ? 16.443 1.742 -7.183 1.00 93.88 131 GLU A C 1
ATOM 1082 O O . GLU A 1 131 ? 17.061 0.980 -7.919 1.00 93.88 131 GLU A O 1
ATOM 1087 N N . ARG A 1 132 ? 15.117 1.661 -7.021 1.00 88.56 132 ARG A N 1
ATOM 1088 C CA . ARG A 1 132 ? 14.305 0.563 -7.566 1.00 88.56 132 ARG A CA 1
ATOM 1089 C C . ARG A 1 132 ? 13.192 1.024 -8.500 1.00 88.56 132 ARG A C 1
ATOM 1091 O O . ARG A 1 132 ? 12.515 0.179 -9.070 1.00 88.56 132 ARG A O 1
ATOM 1098 N N . GLY A 1 133 ? 12.957 2.330 -8.631 1.00 87.81 133 GLY A N 1
ATOM 1099 C CA . GLY A 1 133 ? 11.829 2.861 -9.402 1.00 87.81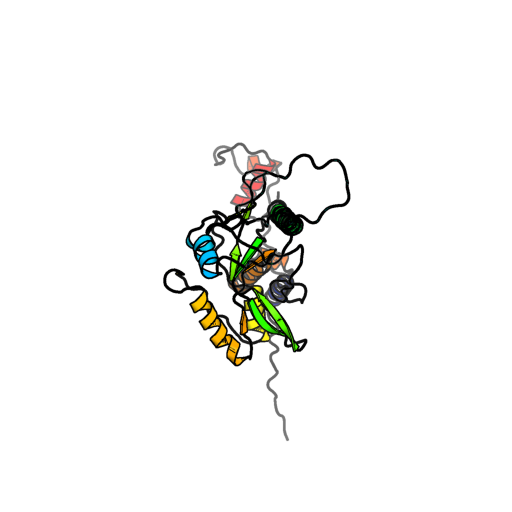 133 GLY A CA 1
ATOM 1100 C C . GLY A 1 133 ? 10.461 2.584 -8.771 1.00 87.81 133 GLY A C 1
ATOM 1101 O O . GLY A 1 133 ? 9.443 2.804 -9.416 1.00 87.81 133 GLY A O 1
ATOM 1102 N N . VAL A 1 134 ? 10.410 2.099 -7.524 1.00 86.06 134 VAL A N 1
ATOM 1103 C CA . VAL A 1 134 ? 9.163 1.670 -6.871 1.00 86.06 134 VAL A CA 1
ATOM 1104 C C . VAL A 1 134 ? 8.664 2.743 -5.908 1.00 86.06 134 VAL A C 1
ATOM 1106 O O . VAL A 1 134 ? 9.400 3.195 -5.027 1.00 86.06 134 VAL A O 1
ATOM 1109 N N . ARG A 1 135 ? 7.385 3.116 -6.025 1.00 88.25 135 ARG A N 1
ATOM 1110 C CA . ARG A 1 135 ? 6.695 3.931 -5.019 1.00 88.25 135 ARG A CA 1
ATOM 1111 C C . ARG A 1 135 ? 6.159 3.037 -3.909 1.00 88.25 135 ARG A C 1
ATOM 1113 O O . ARG A 1 135 ? 5.423 2.086 -4.142 1.00 88.25 135 ARG A O 1
ATOM 1120 N N . ILE A 1 136 ? 6.566 3.331 -2.678 1.00 92.00 136 ILE A N 1
ATOM 1121 C CA . ILE A 1 136 ? 6.180 2.543 -1.499 1.00 92.00 136 ILE A CA 1
ATOM 1122 C C . ILE A 1 136 ? 5.415 3.355 -0.458 1.00 92.00 136 ILE A C 1
ATOM 1124 O O . ILE A 1 136 ? 4.905 2.781 0.498 1.00 92.00 136 ILE A O 1
ATOM 1128 N N . LEU A 1 137 ? 5.329 4.676 -0.592 1.00 95.19 137 LEU A N 1
ATOM 1129 C CA . LEU A 1 137 ? 4.584 5.502 0.351 1.00 95.19 137 LEU A CA 1
ATOM 1130 C C . LEU A 1 137 ? 3.107 5.539 -0.046 1.00 95.19 137 LEU A C 1
ATOM 1132 O O . LEU A 1 137 ? 2.767 5.975 -1.142 1.00 95.19 137 LEU A O 1
ATOM 1136 N N . HIS A 1 138 ? 2.241 5.101 0.864 1.00 96.12 138 HIS A N 1
ATOM 1137 C CA . HIS A 1 138 ? 0.799 5.080 0.644 1.00 96.12 138 HIS A CA 1
ATOM 1138 C C . HIS A 1 138 ? 0.060 5.670 1.846 1.00 96.12 138 HIS A C 1
ATOM 1140 O O . HIS A 1 138 ? 0.513 5.568 2.992 1.00 96.12 138 HIS A O 1
ATOM 1146 N N . ALA A 1 139 ? -1.097 6.266 1.575 1.00 96.38 139 ALA A N 1
ATOM 1147 C CA . ALA A 1 139 ? -2.142 6.480 2.562 1.00 96.38 139 ALA A CA 1
ATOM 1148 C C . ALA A 1 139 ? -3.068 5.258 2.539 1.00 96.38 139 ALA A C 1
ATOM 1150 O O . ALA A 1 139 ? -3.718 4.984 1.531 1.00 96.38 139 ALA A O 1
ATOM 1151 N N . ALA A 1 140 ? -3.095 4.515 3.637 1.00 97.19 140 ALA A N 1
ATOM 1152 C CA . ALA A 1 140 ? -4.005 3.411 3.854 1.00 97.19 140 ALA A CA 1
ATOM 1153 C C . ALA A 1 140 ? -5.322 3.922 4.445 1.00 97.19 140 ALA A C 1
ATOM 1155 O O . ALA A 1 140 ? -5.317 4.663 5.430 1.00 97.19 140 ALA A O 1
ATOM 1156 N N . PHE A 1 141 ? -6.434 3.521 3.841 1.00 97.31 141 PHE A N 1
ATOM 1157 C CA . PHE A 1 141 ? -7.786 3.859 4.263 1.00 97.31 141 PHE A CA 1
ATOM 1158 C C . PHE A 1 141 ? -8.486 2.592 4.739 1.00 97.31 141 PHE A C 1
ATOM 1160 O O . PHE A 1 141 ? -8.702 1.662 3.958 1.00 97.31 141 PHE A O 1
ATOM 1167 N N . GLY A 1 142 ? -8.863 2.591 6.014 1.00 97.06 142 GLY A N 1
ATOM 1168 C CA . GLY A 1 142 ? -9.530 1.479 6.672 1.00 97.06 142 GLY A CA 1
ATOM 1169 C C . GLY A 1 142 ? -8.588 0.322 6.991 1.00 97.06 142 GLY A C 1
ATOM 1170 O O . GLY A 1 142 ? -7.649 0.031 6.246 1.00 97.06 142 GLY A O 1
ATOM 1171 N N . MET A 1 143 ? -8.869 -0.363 8.094 1.00 97.56 143 MET A N 1
ATOM 1172 C CA . MET A 1 143 ? -8.157 -1.568 8.502 1.00 97.56 143 MET A CA 1
ATOM 1173 C C . MET A 1 143 ? -9.157 -2.701 8.687 1.00 97.56 143 MET A C 1
ATOM 1175 O O . MET A 1 143 ? -10.162 -2.534 9.373 1.00 97.56 143 MET A O 1
ATOM 1179 N N . LEU A 1 144 ? -8.867 -3.860 8.105 1.00 98.12 144 LEU A N 1
ATOM 1180 C CA . LEU A 1 144 ? -9.539 -5.096 8.472 1.00 98.12 144 LEU A CA 1
ATOM 1181 C C . LEU A 1 144 ? -8.922 -5.599 9.771 1.00 98.12 144 LEU A C 1
ATOM 1183 O O . LEU A 1 144 ? -7.709 -5.816 9.830 1.00 98.12 144 LEU A O 1
ATOM 1187 N N . VAL A 1 145 ? -9.757 -5.805 10.779 1.00 97.75 145 VAL A N 1
ATOM 1188 C CA . VAL A 1 145 ? -9.422 -6.482 12.028 1.00 97.75 145 VAL A CA 1
ATOM 1189 C C . VAL A 1 145 ? -9.883 -7.925 11.892 1.00 97.75 145 VAL A C 1
ATOM 1191 O O . VAL A 1 145 ? -11.082 -8.196 11.854 1.00 97.75 145 VAL A O 1
ATOM 1194 N N . TRP A 1 146 ? -8.934 -8.848 11.777 1.00 96.62 146 TRP A N 1
ATOM 1195 C CA . TRP A 1 146 ? -9.212 -10.260 11.528 1.00 96.62 146 TRP A CA 1
ATOM 1196 C C . TRP A 1 146 ? -8.389 -11.157 12.443 1.00 96.62 146 TRP A C 1
ATOM 1198 O O . TRP A 1 146 ? -7.397 -10.737 13.040 1.00 96.62 146 TRP A O 1
ATOM 1208 N N . LYS A 1 147 ? -8.825 -12.409 12.573 1.00 95.12 147 LYS A N 1
ATOM 1209 C CA . LYS A 1 147 ? -8.171 -13.406 13.420 1.00 95.12 147 LYS A CA 1
ATOM 1210 C C . LYS A 1 147 ? -7.268 -14.303 12.586 1.00 95.12 147 LYS A C 1
ATOM 1212 O O . LYS A 1 147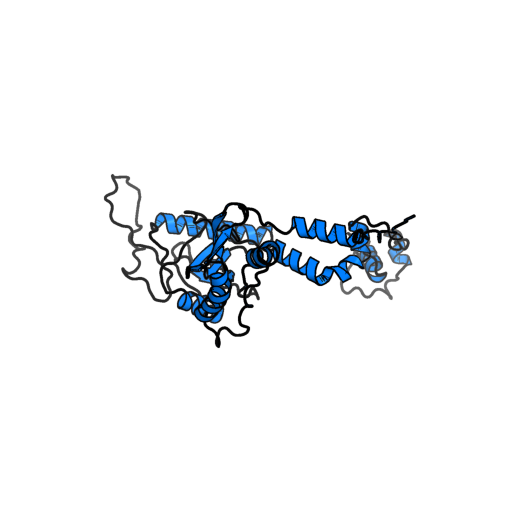 ? -7.743 -14.990 11.683 1.00 95.12 147 LYS A O 1
ATOM 1217 N N . ASP A 1 148 ? -5.986 -14.325 12.924 1.00 93.88 148 ASP A N 1
ATOM 1218 C CA . ASP A 1 148 ? -4.998 -15.168 12.260 1.00 93.88 148 ASP A CA 1
ATOM 1219 C C . ASP A 1 148 ? -5.214 -16.647 12.623 1.00 93.88 148 ASP A C 1
ATOM 1221 O O . ASP A 1 148 ? -5.184 -17.008 13.797 1.00 93.88 148 ASP A O 1
ATOM 1225 N N . LYS A 1 149 ? -5.440 -17.522 11.639 1.00 89.00 149 LYS A N 1
ATOM 1226 C CA . LYS A 1 149 ? -5.707 -18.959 11.845 1.00 89.00 149 LYS A CA 1
ATOM 1227 C C . LYS A 1 149 ? -4.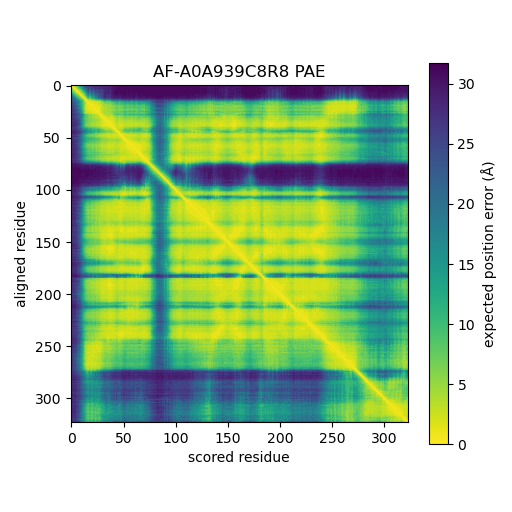558 -19.689 12.528 1.00 89.00 149 LYS A C 1
ATOM 1229 O O . LYS A 1 149 ? -4.814 -20.602 13.306 1.00 89.00 149 LYS A O 1
ATOM 1234 N N . GLU A 1 150 ? -3.319 -19.301 12.239 1.00 87.31 150 GLU A N 1
ATOM 1235 C CA . GLU A 1 150 ? -2.138 -19.981 12.779 1.00 87.31 150 GLU A CA 1
ATOM 1236 C C . GLU A 1 150 ? -1.937 -19.696 14.269 1.00 87.31 150 GLU A C 1
ATOM 1238 O O . GLU A 1 150 ? -1.534 -20.576 15.025 1.00 87.31 150 GLU A O 1
ATOM 1243 N N . THR A 1 151 ? -2.213 -18.463 14.697 1.00 89.50 151 THR A N 1
ATOM 1244 C CA . THR A 1 151 ? -1.880 -17.993 16.052 1.00 89.50 151 THR A CA 1
ATOM 1245 C C . THR A 1 151 ? -3.098 -17.705 16.920 1.00 89.50 151 THR A C 1
ATOM 1247 O O . THR A 1 151 ? -2.992 -17.645 18.141 1.00 89.50 151 THR A O 1
ATOM 1250 N N . GLY A 1 152 ? -4.267 -17.532 16.308 1.00 90.00 152 GLY A N 1
ATOM 1251 C CA . GLY A 1 152 ? -5.490 -17.092 16.964 1.00 90.00 152 GLY A CA 1
ATOM 1252 C C . GLY A 1 152 ? -5.471 -15.625 17.399 1.00 90.00 152 GLY A C 1
ATOM 1253 O O . GLY A 1 152 ? -6.428 -15.190 18.039 1.00 90.00 152 GLY A O 1
ATOM 1254 N N . GLU A 1 153 ? -4.420 -14.867 17.082 1.00 93.31 153 GLU A N 1
ATOM 1255 C CA . GLU A 1 153 ? -4.301 -13.460 17.459 1.00 93.31 153 GLU A CA 1
ATOM 1256 C C . GLU A 1 153 ? -5.155 -12.566 16.556 1.00 93.31 153 GLU A C 1
ATOM 1258 O O . GLU A 1 153 ? -5.289 -12.803 15.353 1.00 93.31 153 GLU A O 1
ATOM 1263 N N . GLU A 1 154 ? -5.696 -11.500 17.143 1.00 95.44 154 GLU A N 1
ATOM 1264 C CA . GLU A 1 154 ? -6.298 -10.410 16.384 1.00 95.44 154 GLU A CA 1
ATOM 1265 C C . GLU A 1 154 ? -5.195 -9.577 15.721 1.00 95.44 154 GLU A C 1
ATOM 1267 O O . GLU A 1 154 ? -4.264 -9.092 16.373 1.00 95.44 154 GLU A O 1
ATOM 1272 N N . VAL A 1 155 ? -5.300 -9.407 14.409 1.00 96.62 155 VAL A N 1
ATOM 1273 C CA . VAL A 1 155 ? -4.337 -8.687 13.580 1.00 96.62 155 VAL A CA 1
ATOM 1274 C C . VAL A 1 155 ? -5.056 -7.661 12.708 1.00 96.62 155 VAL A C 1
ATOM 1276 O O . VAL A 1 155 ? -6.264 -7.733 12.494 1.00 96.62 155 VAL A O 1
ATOM 1279 N N . ARG A 1 156 ? -4.304 -6.666 12.229 1.00 97.62 156 ARG A N 1
ATOM 1280 C CA . ARG A 1 156 ? -4.827 -5.548 11.437 1.00 97.62 156 ARG A CA 1
ATOM 1281 C C . ARG A 1 156 ? -4.144 -5.496 10.080 1.00 97.62 156 ARG A C 1
ATOM 1283 O O . ARG A 1 156 ? -2.917 -5.542 10.017 1.00 97.62 156 ARG A O 1
ATOM 1290 N N . SER A 1 157 ? -4.912 -5.334 9.010 1.00 97.69 157 SER A N 1
ATOM 1291 C CA . SER A 1 157 ? -4.384 -5.130 7.655 1.00 97.69 157 SER A CA 1
ATOM 1292 C C . SER A 1 157 ? -5.029 -3.915 6.999 1.00 97.69 157 SER A C 1
ATOM 1294 O O . SER A 1 157 ? -6.249 -3.793 7.079 1.00 97.69 157 SER A O 1
ATOM 1296 N N . PRO A 1 158 ? -4.271 -3.043 6.312 1.00 97.56 158 PRO A N 1
ATOM 1297 C CA . PRO A 1 158 ? -4.868 -1.968 5.526 1.00 97.56 158 PRO A CA 1
ATOM 1298 C C . PRO A 1 158 ? -5.778 -2.530 4.432 1.00 97.56 158 PRO A C 1
ATOM 1300 O O . PRO A 1 158 ? -5.439 -3.537 3.813 1.00 97.56 158 PRO A O 1
ATOM 1303 N N . LEU A 1 159 ? -6.923 -1.892 4.194 1.00 97.31 159 LEU A N 1
ATOM 1304 C CA . LEU A 1 159 ? -7.884 -2.312 3.170 1.00 97.31 159 LEU A CA 1
ATOM 1305 C C . LEU A 1 159 ? -7.576 -1.672 1.819 1.00 97.31 159 LEU A C 1
ATOM 1307 O O . LEU A 1 159 ? -7.306 -2.374 0.845 1.00 97.31 159 LEU A O 1
ATOM 1311 N N . ILE A 1 160 ? -7.602 -0.342 1.776 1.00 96.81 160 ILE A N 1
ATOM 1312 C CA . ILE A 1 160 ? -7.405 0.446 0.560 1.00 96.81 160 ILE A CA 1
ATOM 1313 C C . ILE A 1 160 ? -6.094 1.205 0.665 1.00 96.81 160 ILE A C 1
ATOM 1315 O O . ILE A 1 160 ? -5.804 1.807 1.695 1.00 96.81 160 ILE A O 1
ATOM 1319 N N . LEU A 1 161 ? -5.317 1.215 -0.410 1.00 95.56 161 LEU A N 1
ATOM 1320 C CA . LEU A 1 161 ? -4.038 1.901 -0.502 1.00 95.56 161 LEU A CA 1
ATOM 1321 C C . LEU A 1 161 ? -4.116 2.957 -1.600 1.00 95.56 161 LEU A C 1
ATOM 1323 O O . LEU A 1 161 ? -4.417 2.657 -2.753 1.00 95.56 161 LEU A O 1
ATOM 1327 N N . VAL A 1 162 ? -3.821 4.200 -1.229 1.00 94.56 162 VAL A N 1
ATOM 1328 C CA . VAL A 1 162 ? -3.688 5.317 -2.164 1.00 94.56 162 VAL A CA 1
ATOM 1329 C C . VAL A 1 162 ? -2.212 5.698 -2.239 1.00 94.56 162 VAL A C 1
ATOM 1331 O O . VAL A 1 162 ? -1.640 6.056 -1.203 1.00 94.56 162 VAL A O 1
ATOM 1334 N N . PRO A 1 163 ? -1.578 5.632 -3.417 1.00 93.44 163 PRO A N 1
ATOM 1335 C CA . PRO A 1 163 ? -0.187 6.034 -3.594 1.00 93.44 163 PRO A CA 1
ATOM 1336 C C . PRO A 1 163 ? -0.044 7.538 -3.358 1.00 93.44 163 PRO A C 1
ATOM 1338 O O . PRO A 1 163 ? -0.850 8.346 -3.830 1.00 93.44 163 PRO A O 1
ATOM 1341 N N . ILE A 1 164 ? 0.977 7.929 -2.594 1.00 94.69 164 ILE A N 1
ATOM 1342 C CA . ILE A 1 164 ? 1.228 9.335 -2.272 1.00 94.69 164 ILE A CA 1
ATOM 1343 C C . ILE A 1 164 ? 2.710 9.684 -2.376 1.00 94.69 164 ILE A C 1
ATOM 1345 O O . ILE A 1 164 ? 3.600 8.894 -2.072 1.00 94.69 164 ILE A O 1
ATOM 1349 N N . GLU A 1 165 ? 2.971 10.937 -2.712 1.00 93.81 165 GLU A N 1
ATOM 1350 C CA . GLU A 1 165 ? 4.268 11.582 -2.590 1.00 93.81 165 GLU A CA 1
ATOM 1351 C C . GLU A 1 165 ? 4.254 12.545 -1.410 1.00 93.81 165 GLU A C 1
ATOM 1353 O O . GLU A 1 165 ? 3.277 13.254 -1.173 1.00 93.81 165 GLU A O 1
ATOM 1358 N N . LEU A 1 166 ? 5.360 12.573 -0.669 1.00 95.25 166 LEU A N 1
ATOM 1359 C CA . LEU A 1 166 ? 5.570 13.478 0.452 1.00 95.25 166 LEU A CA 1
ATOM 1360 C C . LEU A 1 166 ? 6.598 14.529 0.047 1.00 95.25 166 LEU A C 1
ATOM 1362 O O . LEU A 1 166 ? 7.748 14.194 -0.207 1.00 95.25 166 LEU A O 1
ATOM 1366 N N . ALA A 1 167 ? 6.211 15.799 0.015 1.00 93.25 167 ALA A N 1
ATOM 1367 C CA . ALA A 1 167 ? 7.088 16.885 -0.416 1.00 93.25 167 ALA A CA 1
ATOM 1368 C C . ALA A 1 167 ? 6.907 18.135 0.449 1.00 93.25 167 ALA A C 1
ATOM 1370 O O . ALA A 1 167 ? 5.964 18.252 1.226 1.00 93.25 167 ALA A O 1
ATOM 1371 N N . ARG A 1 168 ? 7.820 19.100 0.319 1.00 91.94 168 ARG A N 1
ATOM 1372 C CA . ARG A 1 168 ? 7.681 20.443 0.900 1.00 91.94 168 ARG A CA 1
ATOM 1373 C C . ARG A 1 168 ? 8.269 21.474 -0.051 1.00 91.94 168 ARG A C 1
ATOM 1375 O O . ARG A 1 168 ? 9.311 21.230 -0.650 1.00 91.94 168 ARG A O 1
ATOM 1382 N N . LYS A 1 169 ? 7.621 22.636 -0.167 1.00 87.44 169 LYS A N 1
ATOM 1383 C CA . LYS A 1 169 ? 8.042 23.709 -1.091 1.00 87.44 169 LYS A CA 1
ATOM 1384 C C . LYS A 1 169 ? 9.381 24.338 -0.711 1.00 87.44 169 LYS A C 1
ATOM 1386 O O . LYS A 1 169 ? 10.116 24.814 -1.563 1.00 87.44 169 LYS A O 1
ATOM 1391 N N . SER A 1 170 ? 9.679 24.382 0.582 1.00 86.62 170 SER A N 1
ATOM 1392 C CA . SER A 1 170 ? 10.931 24.900 1.121 1.00 86.62 170 SER A CA 1
ATOM 1393 C C . SER A 1 170 ? 11.227 24.229 2.456 1.00 86.62 170 SER A C 1
ATOM 1395 O O . SER A 1 170 ? 10.369 23.555 3.0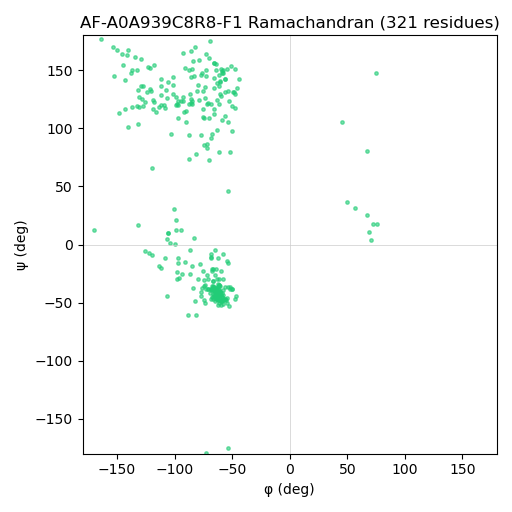26 1.00 86.62 170 SER A O 1
ATOM 1397 N N . PHE A 1 171 ? 12.429 24.436 2.995 1.00 79.25 171 PHE A N 1
ATOM 1398 C CA . PHE A 1 171 ? 12.793 23.909 4.312 1.00 79.25 171 PHE A CA 1
ATOM 1399 C C . PHE A 1 171 ? 11.859 24.394 5.435 1.00 79.25 171 PHE A C 1
ATOM 1401 O O . PHE A 1 171 ? 11.653 23.671 6.405 1.00 79.25 171 PHE A O 1
ATOM 1408 N N . ARG A 1 172 ? 11.296 25.602 5.284 1.00 79.19 172 ARG A N 1
ATOM 1409 C CA . ARG A 1 172 ? 10.391 26.238 6.253 1.00 79.19 172 ARG A CA 1
ATOM 1410 C C . ARG A 1 172 ? 8.914 25.927 6.005 1.00 79.19 172 ARG A C 1
ATOM 1412 O O . ARG A 1 172 ? 8.096 26.198 6.876 1.00 79.19 172 ARG A O 1
ATOM 1419 N N . ALA A 1 173 ? 8.565 25.404 4.830 1.00 86.19 173 ALA A N 1
ATOM 1420 C CA . ALA A 1 173 ? 7.194 25.028 4.516 1.00 86.19 173 ALA A CA 1
ATOM 1421 C C . ALA A 1 173 ? 6.821 23.710 5.218 1.00 86.19 173 ALA A C 1
ATOM 1423 O O . ALA A 1 173 ? 7.687 22.838 5.366 1.00 86.19 173 ALA A O 1
ATOM 1424 N N . PRO A 1 174 ? 5.545 23.536 5.609 1.00 88.88 174 PRO A N 1
ATOM 1425 C CA . PRO A 1 174 ? 5.069 22.248 6.087 1.00 88.88 174 PRO A CA 1
ATOM 1426 C C . PRO A 1 174 ? 5.250 21.181 5.003 1.00 88.88 174 PRO A C 1
ATOM 1428 O O . PRO A 1 174 ? 5.216 21.471 3.802 1.00 88.88 174 PRO A O 1
ATOM 1431 N N . PHE A 1 175 ? 5.439 19.933 5.430 1.00 93.94 175 PHE A N 1
ATOM 1432 C CA . PHE A 1 175 ? 5.295 18.808 4.515 1.00 93.94 175 PHE A CA 1
ATOM 1433 C C . PHE A 1 175 ? 3.849 18.720 4.014 1.00 93.94 175 PHE A C 1
ATOM 1435 O O . PHE A 1 175 ? 2.909 19.078 4.724 1.00 93.94 175 PHE A O 1
ATOM 1442 N N . ALA A 1 176 ? 3.682 18.213 2.803 1.00 95.25 176 ALA A N 1
ATOM 1443 C CA . ALA A 1 176 ? 2.401 17.963 2.174 1.00 95.25 176 ALA A CA 1
ATOM 1444 C C . ALA A 1 176 ? 2.420 16.614 1.461 1.00 95.25 176 ALA A C 1
ATOM 1446 O O . ALA A 1 176 ? 3.459 16.203 0.941 1.00 95.25 176 ALA A O 1
ATOM 1447 N N . ILE A 1 177 ? 1.262 15.960 1.428 1.00 95.31 177 ILE A N 1
ATOM 1448 C CA . ILE A 1 177 ? 1.022 14.774 0.612 1.00 95.31 177 ILE A CA 1
ATOM 1449 C C . ILE A 1 177 ? 0.236 15.138 -0.644 1.00 95.31 177 ILE A C 1
ATOM 1451 O O . ILE A 1 177 ? -0.655 15.991 -0.603 1.00 95.31 177 ILE A O 1
ATOM 1455 N N . SER A 1 178 ? 0.541 14.466 -1.745 1.00 94.12 178 SER A N 1
ATOM 1456 C CA . SER A 1 178 ? -0.201 14.532 -3.007 1.00 94.12 178 SER A CA 1
ATOM 1457 C C . SER A 1 178 ? -0.192 13.174 -3.691 1.00 94.12 178 SER A C 1
ATOM 1459 O O . SER A 1 178 ? 0.737 12.402 -3.491 1.00 94.12 178 SER A O 1
ATOM 1461 N N . VAL A 1 179 ? -1.195 12.893 -4.519 1.00 92.56 179 VAL A N 1
ATOM 1462 C CA . VAL A 1 179 ? -1.151 11.728 -5.413 1.00 92.56 179 VAL A CA 1
ATOM 1463 C C . VAL A 1 179 ? -0.165 12.028 -6.553 1.00 92.56 179 VAL A C 1
ATOM 1465 O O . VAL A 1 179 ? -0.198 13.153 -7.070 1.00 92.56 179 VAL A O 1
ATOM 1468 N N . PRO A 1 180 ? 0.722 11.087 -6.927 1.00 87.44 180 PRO A N 1
ATOM 1469 C CA . PRO A 1 180 ? 1.596 11.235 -8.087 1.00 87.44 180 PRO A CA 1
ATOM 1470 C C . PRO A 1 180 ? 0.808 11.544 -9.378 1.00 87.44 180 PRO A C 1
ATOM 1472 O O . PRO A 1 180 ? -0.335 11.111 -9.516 1.00 87.44 180 PRO A O 1
ATOM 1475 N N . PRO A 1 181 ? 1.387 12.265 -10.356 1.00 76.19 181 PRO A N 1
ATOM 1476 C CA . PRO A 1 181 ? 0.701 12.575 -11.618 1.00 76.19 181 PRO A CA 1
ATOM 1477 C C . PRO A 1 181 ? 0.448 11.360 -12.527 1.00 76.19 181 PRO A C 1
ATOM 1479 O O . PRO A 1 181 ? -0.412 11.430 -13.400 1.00 76.19 181 PRO A O 1
ATOM 1482 N N . ILE A 1 182 ? 1.227 10.291 -12.351 1.00 71.44 182 ILE A N 1
ATOM 1483 C CA . ILE A 1 182 ? 1.210 9.072 -13.173 1.00 71.44 182 ILE A CA 1
ATOM 1484 C C . ILE A 1 182 ? 0.158 8.103 -12.613 1.00 71.44 182 ILE A C 1
ATOM 1486 O O . ILE A 1 182 ? -0.094 8.141 -11.413 1.00 71.44 182 ILE A O 1
ATOM 1490 N N . GLU A 1 183 ? -0.434 7.286 -13.493 1.00 59.75 183 GLU A N 1
ATOM 1491 C CA . GLU A 1 183 ? -1.554 6.328 -13.341 1.00 59.75 183 GLU A CA 1
ATOM 1492 C C . GLU A 1 183 ? -1.412 5.267 -12.222 1.00 59.75 183 GLU A C 1
ATOM 1494 O O . GLU A 1 183 ? -1.675 4.087 -12.424 1.00 59.75 183 GLU A O 1
ATOM 1499 N N . GLU A 1 184 ? -0.999 5.642 -11.016 1.00 64.50 184 GLU A N 1
ATOM 1500 C CA . GLU A 1 184 ? -1.133 4.776 -9.851 1.00 64.50 184 GLU A CA 1
ATOM 1501 C C . GLU A 1 184 ? -2.492 5.062 -9.203 1.00 64.50 184 GLU A C 1
ATOM 1503 O O . GLU A 1 184 ? -2.732 6.116 -8.603 1.00 64.50 184 GLU A O 1
ATOM 1508 N N . GLU A 1 185 ? -3.414 4.128 -9.409 1.00 80.44 185 GLU A N 1
ATOM 1509 C CA . GLU A 1 185 ? -4.788 4.217 -8.937 1.00 80.44 185 GLU A CA 1
ATOM 1510 C C . GLU A 1 185 ? -4.925 3.783 -7.476 1.00 80.44 185 GLU A C 1
ATOM 1512 O O . GLU A 1 185 ? -4.010 3.259 -6.838 1.00 80.44 185 GLU A O 1
ATOM 1517 N N . VAL A 1 186 ? -6.109 4.034 -6.926 1.00 90.62 186 VAL A N 1
ATOM 1518 C CA . VAL A 1 186 ? -6.517 3.465 -5.646 1.00 90.62 186 VAL A CA 1
ATOM 1519 C C . VAL A 1 186 ? -6.569 1.949 -5.802 1.00 90.62 186 VAL A C 1
ATOM 1521 O O . VAL A 1 186 ? -7.284 1.453 -6.667 1.00 90.62 186 VAL A O 1
ATOM 1524 N N . VAL A 1 187 ? -5.852 1.212 -4.957 1.00 92.19 187 VAL A N 1
ATOM 1525 C CA . VAL A 1 187 ? -5.828 -0.256 -5.014 1.00 92.19 187 VAL A CA 1
ATOM 1526 C C . VAL A 1 187 ? -6.301 -0.869 -3.708 1.00 92.19 187 VAL A C 1
ATOM 1528 O O . VAL A 1 187 ? -6.130 -0.296 -2.629 1.00 92.19 187 VAL A O 1
ATOM 1531 N N . LEU A 1 188 ? -6.874 -2.068 -3.792 1.00 94.44 188 LEU A N 1
ATOM 1532 C CA . LEU A 1 188 ? -7.008 -2.919 -2.616 1.00 94.44 188 LEU A CA 1
ATOM 1533 C C . LEU A 1 188 ? -5.657 -3.477 -2.245 1.00 94.44 188 LEU A C 1
ATOM 1535 O O . LEU A 1 188 ? -4.807 -3.688 -3.102 1.00 94.44 188 LEU A O 1
ATOM 1539 N N . ASN A 1 189 ? -5.473 -3.729 -0.957 1.00 95.31 189 ASN A N 1
ATOM 1540 C CA . ASN A 1 189 ? -4.294 -4.402 -0.461 1.00 95.31 189 ASN A CA 1
ATOM 1541 C C . ASN A 1 189 ? -4.153 -5.795 -1.107 1.00 95.31 189 ASN A C 1
ATOM 1543 O O . ASN A 1 189 ? -4.869 -6.724 -0.711 1.00 95.31 189 ASN A O 1
ATOM 1547 N N . PRO A 1 190 ? -3.191 -5.987 -2.032 1.00 91.75 190 PRO A N 1
ATOM 1548 C CA . PRO A 1 190 ? -3.121 -7.230 -2.792 1.00 91.75 190 PRO A CA 1
ATOM 1549 C C . PRO A 1 190 ? -2.670 -8.402 -1.919 1.00 91.75 190 PRO A C 1
ATOM 1551 O O . PRO A 1 190 ? -3.076 -9.541 -2.138 1.00 91.75 190 PRO A O 1
ATOM 1554 N N . ALA A 1 191 ? -1.855 -8.136 -0.889 1.00 92.81 191 ALA A N 1
ATOM 1555 C CA . ALA A 1 191 ? -1.380 -9.177 0.019 1.00 92.81 191 ALA A CA 1
ATOM 1556 C C . ALA A 1 191 ? -2.551 -9.747 0.816 1.00 92.81 191 ALA A C 1
ATOM 1558 O O . ALA A 1 191 ? -2.673 -10.964 0.960 1.00 92.81 191 ALA A O 1
ATOM 1559 N N . LEU A 1 192 ? -3.427 -8.859 1.294 1.00 95.06 192 LEU A N 1
ATOM 1560 C CA . LEU A 1 192 ? -4.631 -9.241 2.014 1.00 95.06 192 LEU A CA 1
ATOM 1561 C C . LEU A 1 192 ? -5.576 -10.040 1.116 1.00 95.06 192 LEU A C 1
ATOM 1563 O O . LEU A 1 192 ? -6.032 -11.096 1.536 1.00 95.06 192 LEU A O 1
ATOM 1567 N N . GLN A 1 193 ? -5.808 -9.604 -0.125 1.00 93.00 193 GLN A N 1
ATOM 1568 C CA . GLN A 1 193 ? -6.641 -10.354 -1.073 1.00 93.00 193 GLN A CA 1
ATOM 1569 C C . GLN A 1 193 ? -6.129 -11.785 -1.277 1.00 93.00 193 GLN A C 1
ATOM 1571 O O . GLN A 1 193 ? -6.907 -12.732 -1.172 1.00 93.00 193 GLN A O 1
ATOM 1576 N N . VAL A 1 194 ? -4.819 -11.954 -1.499 1.00 90.56 194 VAL A N 1
ATOM 1577 C CA . VAL A 1 194 ? -4.209 -13.283 -1.641 1.00 90.56 194 VAL A CA 1
ATOM 1578 C C . VAL A 1 194 ? -4.391 -14.102 -0.362 1.00 90.56 194 VAL A C 1
ATOM 1580 O O . VAL A 1 194 ? -4.899 -15.215 -0.447 1.00 90.56 194 VAL A O 1
ATOM 1583 N N . LYS A 1 195 ? -4.051 -13.557 0.815 1.00 92.31 195 LYS A N 1
ATOM 1584 C CA . LYS A 1 195 ? -4.166 -14.247 2.115 1.00 92.31 195 LYS A CA 1
ATOM 1585 C C . LYS A 1 195 ? -5.602 -14.709 2.395 1.00 92.31 195 LYS A C 1
ATOM 1587 O O . LYS A 1 195 ? -5.822 -15.863 2.756 1.00 92.31 195 LYS A O 1
ATOM 1592 N N . LEU A 1 196 ? -6.583 -13.827 2.200 1.00 94.06 196 LEU A N 1
ATOM 1593 C CA . LEU A 1 196 ? -7.999 -14.126 2.422 1.00 94.06 196 LEU A CA 1
ATOM 1594 C C . LEU A 1 196 ? -8.513 -15.193 1.451 1.00 94.06 196 LEU A C 1
ATOM 1596 O O . LEU A 1 196 ? -9.154 -16.159 1.874 1.00 94.06 196 LEU A O 1
ATOM 1600 N N . LYS A 1 197 ? -8.161 -15.086 0.168 1.00 91.88 197 LYS A N 1
ATOM 1601 C CA . LYS A 1 197 ? -8.581 -16.050 -0.852 1.00 91.88 197 LYS A CA 1
ATOM 1602 C C . LYS A 1 197 ? -7.969 -17.431 -0.630 1.00 91.88 197 LYS A C 1
ATOM 1604 O O . LYS A 1 197 ? -8.671 -18.440 -0.721 1.00 91.88 197 LYS A O 1
ATOM 1609 N N . THR A 1 198 ? -6.672 -17.510 -0.337 1.00 88.81 198 THR A N 1
ATOM 1610 C CA . THR A 1 198 ? -5.972 -18.796 -0.222 1.00 88.81 198 THR A CA 1
ATOM 1611 C C . THR A 1 198 ? -6.334 -19.526 1.067 1.00 88.81 198 THR A C 1
ATOM 1613 O O . THR A 1 198 ? -6.705 -20.704 1.001 1.00 88.81 198 THR A O 1
ATOM 1616 N N . GLU A 1 199 ? -6.303 -18.833 2.209 1.00 91.75 199 GLU A N 1
ATOM 1617 C CA . GLU A 1 199 ? -6.427 -19.447 3.537 1.00 91.75 199 GLU A CA 1
ATOM 1618 C C . GLU A 1 199 ? -7.838 -19.387 4.123 1.00 91.75 199 GLU A C 1
ATOM 1620 O O . GLU A 1 199 ? -8.221 -20.280 4.882 1.00 91.75 199 GLU A O 1
ATOM 1625 N N . TYR A 1 200 ? -8.628 -18.366 3.788 1.00 93.31 200 TYR A N 1
ATOM 1626 C CA . TYR A 1 200 ? -9.962 -18.151 4.364 1.00 93.31 200 TYR A CA 1
ATOM 1627 C C . TYR A 1 200 ? -11.092 -18.429 3.378 1.00 93.31 200 TYR A C 1
ATOM 1629 O O . TYR A 1 200 ? -12.227 -18.567 3.816 1.00 93.31 200 TYR A O 1
ATOM 1637 N N . LYS A 1 201 ? -10.779 -18.586 2.083 1.00 93.88 201 LYS A N 1
ATOM 1638 C CA . LYS A 1 201 ? -11.764 -18.708 0.993 1.00 93.88 201 LYS A CA 1
ATOM 1639 C C . LYS A 1 201 ? -12.724 -17.516 0.942 1.00 93.88 201 LYS A C 1
ATOM 1641 O O . LYS A 1 201 ? -13.873 -17.658 0.544 1.00 93.88 201 LYS A O 1
ATOM 1646 N N . VAL A 1 202 ? -12.219 -16.348 1.335 1.00 94.25 202 VAL A N 1
ATOM 1647 C CA . VAL A 1 202 ? -12.937 -15.075 1.320 1.00 94.25 202 VAL A CA 1
ATOM 1648 C C . VAL A 1 202 ? -12.389 -14.220 0.194 1.00 94.25 202 VAL A C 1
ATOM 1650 O O . VAL A 1 202 ? -11.175 -14.049 0.074 1.00 94.25 202 VAL A O 1
ATOM 1653 N N . GLU A 1 203 ? -13.285 -13.643 -0.594 1.00 94.19 203 GLU A N 1
ATOM 1654 C CA . GLU A 1 203 ? -12.946 -12.625 -1.579 1.00 94.19 203 GLU A CA 1
ATOM 1655 C C . GLU A 1 203 ? -13.539 -11.288 -1.131 1.00 94.19 203 GLU A C 1
ATOM 1657 O O . GLU A 1 203 ? -14.714 -11.201 -0.778 1.00 94.19 203 GLU A O 1
ATOM 1662 N N . LEU A 1 204 ? -12.703 -10.246 -1.099 1.00 94.81 204 LEU A N 1
ATOM 1663 C CA . LEU A 1 204 ? -13.175 -8.892 -0.821 1.00 94.81 204 LEU A CA 1
ATOM 1664 C C . LEU A 1 204 ? -13.954 -8.366 -2.036 1.00 94.81 204 LEU A C 1
ATOM 1666 O O . LEU A 1 204 ? -13.551 -8.658 -3.167 1.00 94.81 204 LEU A O 1
ATOM 1670 N N . PRO A 1 205 ? -15.017 -7.567 -1.829 1.00 94.88 205 PRO A N 1
ATOM 1671 C CA . PRO A 1 205 ? -15.710 -6.915 -2.931 1.00 94.88 205 PRO A CA 1
ATOM 1672 C C . PRO A 1 205 ? -14.720 -6.076 -3.758 1.00 94.88 205 PRO A C 1
ATOM 1674 O O . PRO A 1 205 ? -13.804 -5.476 -3.189 1.00 94.88 205 PRO A O 1
ATOM 1677 N N . PRO A 1 206 ? -14.860 -6.030 -5.093 1.00 93.12 206 PRO A N 1
ATOM 1678 C CA . PRO A 1 206 ? -13.993 -5.207 -5.926 1.00 93.12 206 PRO A CA 1
ATOM 1679 C C . PRO A 1 206 ? -14.192 -3.721 -5.607 1.00 93.12 206 PRO A C 1
ATOM 1681 O O . PRO A 1 206 ? -15.257 -3.308 -5.140 1.00 93.12 206 PRO A O 1
ATOM 1684 N N . LEU A 1 207 ? -13.170 -2.904 -5.881 1.00 92.31 207 LEU A N 1
ATOM 1685 C CA . LEU A 1 207 ? -13.329 -1.453 -5.799 1.00 92.31 207 LEU A CA 1
ATOM 1686 C C . LEU A 1 207 ? -14.390 -0.978 -6.797 1.00 92.31 207 LEU A C 1
ATOM 1688 O O . LEU A 1 207 ? -14.485 -1.538 -7.892 1.00 92.31 207 LEU A O 1
ATOM 1692 N N . PRO A 1 208 ? -15.162 0.066 -6.454 1.00 88.50 208 PRO A N 1
ATOM 1693 C CA . PRO A 1 208 ? -16.072 0.676 -7.405 1.00 88.50 208 PRO A CA 1
ATOM 1694 C C . PRO A 1 208 ? -15.295 1.278 -8.575 1.00 88.50 208 PRO A C 1
ATOM 1696 O O . PRO A 1 208 ? -14.289 1.958 -8.380 1.00 88.50 208 PRO A O 1
ATOM 1699 N N . GLU A 1 209 ? -15.824 1.096 -9.783 1.00 81.88 209 GLU A N 1
ATOM 1700 C CA . GLU A 1 209 ? -15.304 1.733 -10.999 1.00 81.88 209 GLU A CA 1
ATOM 1701 C C . GLU A 1 209 ? -15.391 3.269 -10.901 1.00 81.88 209 GLU A C 1
ATOM 1703 O O . GLU A 1 209 ? -14.491 3.986 -11.333 1.00 81.88 209 GLU A O 1
ATOM 1708 N N . TYR A 1 210 ? -16.440 3.776 -10.235 1.00 82.06 210 TYR A N 1
ATOM 1709 C CA . TYR A 1 210 ? -16.674 5.205 -10.030 1.00 82.06 210 TYR A CA 1
ATOM 1710 C C . TYR A 1 210 ? -17.011 5.537 -8.571 1.00 82.06 210 TYR A C 1
ATOM 1712 O O . TYR A 1 210 ? -18.156 5.405 -8.121 1.00 82.06 210 TYR A O 1
ATOM 1720 N N . TRP A 1 211 ? -16.030 6.085 -7.853 1.00 82.44 211 TRP A N 1
ATOM 1721 C CA . TRP A 1 211 ? -16.166 6.584 -6.474 1.00 82.44 211 TRP A CA 1
ATOM 1722 C C . TRP A 1 211 ? -17.164 7.744 -6.299 1.00 82.44 211 TRP A C 1
ATOM 1724 O O . TRP A 1 211 ? -17.517 8.101 -5.179 1.00 82.44 211 TRP A O 1
ATOM 1734 N N . GLU A 1 212 ? -17.635 8.355 -7.387 1.00 75.44 212 GLU A N 1
ATOM 1735 C CA . GLU A 1 212 ? -18.673 9.396 -7.351 1.00 75.44 212 GLU A CA 1
ATOM 1736 C C . GLU A 1 212 ? -20.059 8.824 -7.015 1.00 75.44 212 GLU A C 1
ATOM 1738 O O . GLU A 1 212 ? -20.900 9.526 -6.457 1.00 75.44 212 GLU A O 1
ATOM 1743 N N . SER A 1 213 ? -20.280 7.543 -7.332 1.00 75.25 213 SER A N 1
ATOM 1744 C CA . SER A 1 213 ? -21.546 6.829 -7.113 1.00 75.25 213 SER A CA 1
ATOM 1745 C C . SER A 1 213 ? -21.561 5.991 -5.829 1.00 75.25 213 SER A C 1
ATOM 1747 O O . SER A 1 213 ? -22.625 5.721 -5.272 1.00 75.25 213 SER A O 1
ATOM 1749 N N . GLN A 1 214 ? -20.384 5.602 -5.331 1.00 81.94 214 GLN A N 1
ATOM 1750 C CA . GLN A 1 214 ? -20.216 4.834 -4.101 1.00 81.94 214 GLN A CA 1
ATOM 1751 C C . GLN A 1 214 ? -19.160 5.488 -3.215 1.00 81.94 214 GLN A C 1
ATOM 1753 O O . GLN A 1 214 ? -17.995 5.597 -3.593 1.00 81.94 214 GLN A O 1
ATOM 1758 N N . SER A 1 215 ? -19.572 5.912 -2.018 1.00 87.88 215 SER A N 1
ATOM 1759 C CA . SER A 1 215 ? -18.652 6.494 -1.044 1.00 87.88 215 SER A CA 1
ATOM 1760 C C . SER A 1 215 ? -17.700 5.443 -0.472 1.00 87.88 215 SER A C 1
ATOM 1762 O O . SER A 1 215 ? -17.979 4.242 -0.459 1.00 87.88 215 SER A O 1
ATOM 1764 N N . LEU A 1 216 ? -16.590 5.918 0.092 1.00 91.56 216 LEU A N 1
ATOM 1765 C CA . LEU A 1 216 ? -15.643 5.079 0.823 1.00 91.56 216 LEU A CA 1
ATOM 1766 C C . LEU A 1 216 ? -16.307 4.304 1.975 1.00 91.56 216 LEU A C 1
ATOM 1768 O O . LEU A 1 216 ? -15.973 3.148 2.221 1.00 91.56 216 LEU A O 1
ATOM 1772 N N . LEU A 1 217 ? -17.276 4.924 2.655 1.00 91.31 217 LEU A N 1
ATOM 1773 C CA . LEU A 1 217 ? -18.024 4.284 3.736 1.00 91.31 217 LEU A CA 1
ATOM 1774 C C . LEU A 1 217 ? -18.932 3.164 3.220 1.00 91.31 217 LEU A C 1
ATOM 1776 O O . LEU A 1 217 ? -18.987 2.113 3.850 1.00 91.31 217 LEU A O 1
ATOM 1780 N N . ASN A 1 218 ? -19.579 3.347 2.063 1.00 92.56 218 ASN A N 1
ATOM 1781 C CA . ASN A 1 218 ? -20.401 2.299 1.451 1.00 92.56 218 ASN A CA 1
ATOM 1782 C C . ASN A 1 218 ? -19.556 1.066 1.111 1.00 92.56 218 ASN A C 1
ATOM 1784 O O . ASN A 1 218 ? -19.980 -0.061 1.366 1.00 92.56 218 ASN A O 1
ATOM 1788 N N . TYR A 1 219 ? -18.345 1.278 0.586 1.00 94.50 219 TYR A N 1
ATOM 1789 C CA . TYR A 1 219 ? -17.413 0.183 0.332 1.00 94.50 219 TYR A CA 1
ATOM 1790 C C . TYR A 1 219 ? -17.037 -0.550 1.630 1.00 94.50 219 TYR A C 1
ATOM 1792 O O . TYR A 1 219 ? -17.079 -1.777 1.680 1.00 94.50 219 TYR A O 1
ATOM 1800 N N . PHE A 1 220 ? -16.742 0.173 2.716 1.00 95.50 220 PHE A N 1
ATOM 1801 C CA . PHE A 1 220 ? -16.473 -0.469 4.008 1.00 95.50 220 PHE A CA 1
ATOM 1802 C C . PHE A 1 220 ? -17.671 -1.230 4.557 1.00 95.50 220 PHE A C 1
ATOM 1804 O O . PHE A 1 220 ? -17.470 -2.310 5.092 1.00 95.50 220 PHE A O 1
ATOM 1811 N N . SER A 1 221 ? -18.900 -0.743 4.377 1.00 94.50 221 SER A N 1
ATOM 1812 C CA . SER A 1 221 ? -20.097 -1.506 4.743 1.00 94.50 221 SER A CA 1
ATOM 1813 C C . SER A 1 221 ? -20.196 -2.830 3.978 1.00 94.50 221 SER A C 1
ATOM 1815 O O . SER A 1 221 ? -20.519 -3.848 4.584 1.00 94.50 221 SER A O 1
ATOM 1817 N N . ALA A 1 222 ? -19.863 -2.844 2.683 1.00 94.75 222 ALA A N 1
ATOM 1818 C CA . ALA A 1 222 ? -19.823 -4.076 1.895 1.00 94.75 222 ALA A CA 1
ATOM 1819 C C . ALA A 1 222 ? -18.734 -5.046 2.391 1.00 94.75 222 ALA A C 1
ATOM 1821 O O . ALA A 1 222 ? -18.973 -6.247 2.488 1.00 94.75 222 ALA A O 1
ATOM 1822 N N . VAL A 1 223 ? -17.554 -4.534 2.759 1.00 96.00 223 VAL A N 1
ATOM 1823 C CA . VAL A 1 223 ? -16.492 -5.352 3.368 1.00 96.00 223 VAL A CA 1
ATOM 1824 C C . VAL A 1 223 ? -16.925 -5.897 4.731 1.00 96.00 223 VAL A C 1
ATOM 1826 O O . VAL A 1 223 ? -16.707 -7.076 4.998 1.00 96.00 223 VAL A O 1
ATOM 1829 N N . THR A 1 224 ? -17.561 -5.080 5.576 1.00 95.69 224 THR A N 1
ATOM 1830 C CA . THR A 1 224 ? -18.073 -5.500 6.889 1.00 95.69 224 THR A CA 1
ATOM 1831 C C . THR A 1 224 ? -19.079 -6.636 6.755 1.00 95.69 224 THR A C 1
ATOM 1833 O O . THR A 1 224 ? -18.977 -7.604 7.491 1.00 95.69 224 THR A O 1
ATOM 1836 N N . GLN A 1 225 ? -19.979 -6.590 5.769 1.00 94.56 225 GLN A N 1
ATOM 1837 C CA . GLN A 1 225 ? -20.944 -7.669 5.541 1.00 94.56 225 GLN A CA 1
ATOM 1838 C C . GLN A 1 225 ? -20.268 -9.029 5.289 1.00 94.56 225 GLN A C 1
ATOM 1840 O O . GLN A 1 225 ? -20.736 -10.047 5.787 1.00 94.56 225 GLN A O 1
ATOM 1845 N N . VAL A 1 226 ? -19.155 -9.043 4.549 1.00 93.50 226 VAL A N 1
ATOM 1846 C CA . VAL A 1 226 ? -18.359 -10.260 4.307 1.00 93.50 226 VAL A CA 1
ATOM 1847 C C . VAL A 1 226 ? -17.543 -10.653 5.548 1.00 93.50 226 VAL A C 1
ATOM 1849 O O . VAL A 1 226 ? -17.347 -11.832 5.829 1.00 93.50 226 VAL A O 1
ATOM 1852 N N . ALA A 1 227 ? -17.050 -9.666 6.296 1.00 92.12 227 ALA A N 1
ATOM 1853 C CA . ALA A 1 227 ? -16.212 -9.857 7.477 1.00 92.12 227 ALA A CA 1
ATOM 1854 C C . ALA A 1 227 ? -16.999 -10.367 8.705 1.00 92.12 227 ALA A C 1
ATOM 1856 O O . ALA A 1 227 ? -16.475 -11.175 9.478 1.00 92.12 227 ALA A O 1
ATOM 1857 N N . ASP A 1 228 ? -18.253 -9.938 8.867 1.00 91.12 228 ASP A N 1
ATOM 1858 C CA . ASP A 1 228 ? -19.104 -10.241 10.023 1.00 91.12 228 ASP A CA 1
ATOM 1859 C C . ASP A 1 228 ? -19.377 -11.747 10.164 1.00 91.12 228 ASP A C 1
ATOM 1861 O O . ASP A 1 228 ? -19.402 -12.266 11.282 1.00 91.12 228 ASP A O 1
ATOM 1865 N N . GLU A 1 229 ? -19.488 -12.484 9.051 1.00 88.44 229 GLU A N 1
ATOM 1866 C CA . GLU A 1 229 ? -19.667 -13.947 9.051 1.00 88.44 229 GLU A CA 1
ATOM 1867 C C . GLU A 1 229 ? -18.513 -14.691 9.752 1.00 88.44 229 GLU A C 1
ATOM 1869 O O . GLU A 1 229 ? -18.685 -15.807 10.245 1.00 88.44 229 GLU A O 1
ATOM 1874 N N . LEU A 1 230 ? -17.338 -14.061 9.834 1.00 91.12 230 LEU A N 1
ATOM 1875 C CA . LEU A 1 230 ? -16.126 -14.600 10.452 1.00 91.12 230 LEU A CA 1
ATOM 1876 C C . LEU A 1 230 ? -15.798 -13.948 11.803 1.00 91.12 230 LEU A C 1
ATOM 1878 O O . LEU A 1 230 ? -14.758 -14.252 12.397 1.00 91.12 230 LEU A O 1
ATOM 1882 N N . GLY A 1 231 ? -16.671 -13.064 12.299 1.00 92.75 231 GLY A N 1
ATOM 1883 C CA . GLY A 1 231 ? -16.442 -12.278 13.511 1.00 92.75 231 GLY A CA 1
ATOM 1884 C C . GLY A 1 231 ? -15.315 -11.254 13.361 1.00 92.75 231 GLY A C 1
ATOM 1885 O O . GLY A 1 231 ? -14.647 -10.922 14.340 1.00 92.75 231 GLY A O 1
ATOM 1886 N N . TRP A 1 232 ? -15.046 -10.810 12.135 1.00 96.31 232 TRP A N 1
ATOM 1887 C CA . TRP A 1 232 ? -14.071 -9.765 11.834 1.00 96.31 232 TRP A CA 1
ATOM 1888 C C . TRP A 1 232 ? -14.755 -8.404 11.785 1.00 96.31 232 TRP A C 1
ATOM 1890 O O . TRP A 1 232 ? -15.973 -8.314 11.713 1.00 96.31 232 TRP A O 1
ATOM 1900 N N . SER A 1 233 ? -13.974 -7.327 11.827 1.00 96.75 233 SER A N 1
ATOM 1901 C CA . SER A 1 233 ? -14.526 -5.971 11.776 1.00 96.75 233 SER A CA 1
ATOM 1902 C C . SER A 1 233 ? -13.669 -5.033 10.936 1.00 96.75 233 SER A C 1
ATOM 1904 O O . SER A 1 233 ? -12.512 -5.323 10.628 1.00 96.75 233 SER A O 1
ATOM 1906 N N . VAL A 1 234 ? -14.248 -3.899 10.546 1.00 97.38 234 VAL A N 1
ATOM 1907 C CA . VAL A 1 234 ? -13.560 -2.850 9.789 1.00 97.38 234 VAL A CA 1
ATOM 1908 C C . VAL A 1 234 ? -13.402 -1.611 10.665 1.00 97.38 234 VAL A C 1
ATOM 1910 O O . VAL A 1 234 ? -14.383 -1.011 11.101 1.00 97.38 234 VAL A O 1
ATOM 1913 N N . GLU A 1 235 ? -12.159 -1.197 10.898 1.00 95.88 235 GLU A N 1
ATOM 1914 C CA . GLU A 1 235 ? -11.820 0.047 11.590 1.00 95.88 235 GLU A CA 1
ATOM 1915 C C . GLU A 1 235 ? -11.625 1.175 10.568 1.00 95.88 235 GLU A C 1
ATOM 1917 O O . GLU A 1 235 ? -10.782 1.090 9.673 1.00 95.88 235 GLU A O 1
ATOM 1922 N N . ALA A 1 236 ? -12.368 2.274 10.711 1.00 94.12 236 ALA A N 1
ATOM 1923 C CA . ALA A 1 236 ? -12.237 3.444 9.846 1.00 94.12 236 ALA A CA 1
ATOM 1924 C C . ALA A 1 236 ? -11.064 4.348 10.283 1.00 94.12 236 ALA A C 1
ATOM 1926 O O . ALA A 1 236 ? -11.268 5.414 10.864 1.00 94.12 236 ALA A O 1
ATOM 1927 N N . THR A 1 237 ? -9.830 3.956 9.955 1.00 94.88 237 THR A N 1
ATOM 1928 C CA . THR A 1 237 ? -8.602 4.729 10.230 1.00 94.88 237 THR A CA 1
ATOM 1929 C C . THR A 1 237 ? -7.853 5.149 8.962 1.00 94.88 237 THR A C 1
ATOM 1931 O O . THR A 1 237 ? -7.988 4.531 7.905 1.00 94.88 237 THR A O 1
ATOM 1934 N N . VAL A 1 238 ? -7.073 6.233 9.048 1.00 96.38 238 VAL A N 1
ATOM 1935 C CA . VAL A 1 238 ? -6.181 6.676 7.966 1.00 96.38 238 VAL A CA 1
ATOM 1936 C C . VAL A 1 238 ? -4.741 6.598 8.446 1.00 96.38 238 VAL A C 1
ATOM 1938 O O . VAL A 1 238 ? -4.335 7.354 9.327 1.00 96.38 238 VAL A O 1
ATOM 1941 N N . GLU A 1 239 ? -3.966 5.712 7.829 1.00 96.12 239 GLU A N 1
ATOM 1942 C CA . GLU A 1 239 ? -2.573 5.454 8.188 1.00 96.12 239 GLU A CA 1
ATOM 1943 C C . GLU A 1 239 ? -1.654 5.797 7.019 1.00 96.12 239 GLU A C 1
ATOM 1945 O O . GLU A 1 239 ? -1.772 5.248 5.928 1.00 96.12 239 GLU A O 1
ATOM 1950 N N . ILE A 1 240 ? -0.692 6.687 7.232 1.00 96.12 240 ILE A N 1
ATOM 1951 C CA . ILE A 1 240 ? 0.331 7.005 6.235 1.00 96.12 240 ILE A CA 1
ATOM 1952 C C . ILE A 1 240 ? 1.582 6.201 6.556 1.00 96.12 240 ILE A C 1
ATOM 1954 O O . ILE A 1 240 ? 2.141 6.321 7.647 1.00 96.12 240 ILE A O 1
ATOM 1958 N N . GLY A 1 241 ? 2.057 5.401 5.605 1.00 95.75 241 GLY A N 1
ATOM 1959 C CA . GLY A 1 241 ? 3.178 4.504 5.849 1.00 95.75 241 GLY A CA 1
ATOM 1960 C C . GLY A 1 241 ? 3.818 3.955 4.585 1.00 95.75 241 GLY A C 1
ATOM 1961 O O . GLY A 1 241 ? 3.398 4.227 3.462 1.00 95.75 241 GLY A O 1
ATOM 1962 N N . LEU A 1 242 ? 4.882 3.182 4.792 1.00 94.31 242 LEU A N 1
ATOM 1963 C CA . LEU A 1 242 ? 5.587 2.494 3.719 1.00 94.31 242 LEU A CA 1
ATOM 1964 C C . LEU A 1 242 ? 5.002 1.090 3.550 1.00 94.31 242 LEU A C 1
ATOM 1966 O O . LEU A 1 242 ? 5.142 0.242 4.433 1.00 94.31 242 LEU A O 1
ATOM 1970 N N . PHE A 1 243 ? 4.379 0.860 2.405 1.00 92.81 243 PHE A N 1
ATOM 1971 C CA . PHE A 1 243 ? 3.732 -0.377 2.002 1.00 92.81 243 PHE A CA 1
ATOM 1972 C C . PHE A 1 243 ? 4.284 -0.782 0.636 1.00 92.81 243 PHE A C 1
ATOM 1974 O O . PHE A 1 243 ? 4.178 -0.031 -0.328 1.00 92.81 243 PHE A O 1
ATOM 1981 N N . SER A 1 244 ? 4.920 -1.951 0.555 1.00 88.19 244 SER A N 1
ATOM 1982 C CA . SER A 1 244 ? 5.528 -2.431 -0.686 1.00 88.19 244 SER A CA 1
ATOM 1983 C C . SER A 1 244 ? 4.884 -3.741 -1.109 1.00 88.19 244 SER A C 1
ATOM 1985 O O . SER A 1 244 ? 5.006 -4.742 -0.409 1.00 88.19 244 SER A O 1
ATOM 1987 N N . PHE A 1 245 ? 4.220 -3.726 -2.263 1.00 86.56 245 PHE A N 1
ATOM 1988 C CA . PHE A 1 245 ? 3.562 -4.890 -2.867 1.00 86.56 245 PHE A CA 1
ATOM 1989 C C . PHE A 1 245 ? 3.906 -5.059 -4.354 1.00 86.56 245 PHE A C 1
ATOM 1991 O O . PHE A 1 245 ? 3.250 -5.819 -5.053 1.00 86.56 245 PHE A O 1
ATOM 1998 N N . HIS A 1 246 ? 4.966 -4.415 -4.854 1.00 82.00 246 HIS A N 1
ATOM 1999 C CA . HIS A 1 246 ? 5.408 -4.550 -6.252 1.00 82.00 246 HIS A CA 1
ATOM 2000 C C . HIS A 1 246 ? 5.628 -6.016 -6.672 1.00 82.00 246 HIS A C 1
ATOM 2002 O O . HIS A 1 246 ? 5.263 -6.407 -7.775 1.00 82.00 246 HIS A O 1
ATOM 2008 N N . LYS A 1 247 ? 6.141 -6.863 -5.768 1.00 85.44 247 LYS A N 1
ATOM 2009 C CA . LYS A 1 247 ? 6.284 -8.304 -6.027 1.00 85.44 247 LYS A CA 1
ATOM 2010 C C . LYS A 1 247 ? 4.947 -9.017 -6.242 1.00 85.44 247 LYS A C 1
ATOM 2012 O O . LYS A 1 247 ? 4.909 -9.986 -6.987 1.00 85.44 247 LYS A O 1
ATOM 2017 N N . LEU A 1 248 ? 3.863 -8.541 -5.625 1.00 82.38 248 LEU A N 1
ATOM 2018 C CA . LEU A 1 248 ? 2.526 -9.107 -5.818 1.00 82.38 248 LEU A CA 1
ATOM 2019 C C . LEU A 1 248 ? 1.931 -8.736 -7.175 1.00 82.38 248 LEU A C 1
ATOM 2021 O O . LEU A 1 248 ? 1.208 -9.540 -7.749 1.00 82.38 248 LEU A O 1
ATOM 2025 N N . VAL A 1 249 ? 2.278 -7.566 -7.715 1.00 79.25 249 VAL A N 1
ATOM 2026 C CA . VAL A 1 249 ? 1.923 -7.208 -9.096 1.00 79.25 249 VAL A CA 1
ATOM 2027 C C . VAL A 1 249 ? 2.601 -8.173 -10.071 1.00 79.25 249 VAL A C 1
ATOM 2029 O O . VAL A 1 249 ? 1.936 -8.733 -10.934 1.00 79.25 249 VAL A O 1
ATOM 2032 N N . ILE A 1 250 ? 3.894 -8.456 -9.863 1.00 86.31 250 ILE A N 1
ATOM 2033 C CA . ILE A 1 250 ? 4.638 -9.453 -10.653 1.00 86.31 250 ILE A CA 1
ATOM 2034 C C . ILE A 1 250 ? 4.032 -10.851 -10.473 1.00 86.31 250 ILE A C 1
ATOM 2036 O O . ILE A 1 250 ? 3.871 -11.583 -11.441 1.00 86.31 250 ILE A O 1
ATOM 2040 N N . TYR A 1 251 ? 3.662 -11.231 -9.246 1.00 87.81 251 TYR A N 1
ATOM 2041 C CA . TYR A 1 251 ? 2.978 -12.499 -8.992 1.00 87.81 251 TYR A CA 1
ATOM 2042 C C . TYR A 1 251 ? 1.680 -12.615 -9.802 1.00 87.81 251 TYR A C 1
ATOM 2044 O O . TYR A 1 251 ? 1.453 -13.644 -10.431 1.00 87.81 251 TYR A O 1
ATOM 2052 N N . ASN A 1 252 ? 0.841 -11.575 -9.790 1.00 82.75 252 ASN A N 1
ATOM 2053 C CA . ASN A 1 252 ? -0.438 -11.587 -10.494 1.00 82.75 252 ASN A CA 1
ATOM 2054 C C . ASN A 1 252 ? -0.247 -11.655 -12.014 1.00 82.75 252 ASN A C 1
ATOM 2056 O O . ASN A 1 252 ? -1.001 -12.343 -12.697 1.00 82.75 252 ASN A O 1
ATOM 2060 N N . ASP A 1 253 ? 0.785 -10.987 -12.532 1.00 86.19 253 ASP A N 1
ATOM 2061 C CA . ASP A 1 253 ? 1.183 -11.084 -13.936 1.00 86.19 253 ASP A CA 1
ATOM 2062 C C . ASP A 1 253 ? 1.623 -12.510 -14.308 1.00 86.19 253 ASP A C 1
ATOM 2064 O O . ASP A 1 253 ? 1.123 -13.076 -15.282 1.00 86.19 253 ASP A O 1
ATOM 2068 N N . LEU A 1 254 ? 2.471 -13.142 -13.485 1.00 88.25 254 LEU A N 1
ATOM 2069 C CA . LEU A 1 254 ? 2.879 -14.537 -13.681 1.00 88.25 254 LEU A CA 1
ATOM 2070 C C . LEU A 1 254 ? 1.697 -15.509 -13.622 1.00 88.25 254 LEU A C 1
ATOM 2072 O O . LEU A 1 254 ? 1.670 -16.476 -14.379 1.00 88.25 254 LEU A O 1
ATOM 2076 N N . ASP A 1 255 ? 0.745 -15.280 -12.715 1.00 86.50 255 ASP A N 1
ATOM 2077 C CA . ASP A 1 255 ? -0.442 -16.124 -12.562 1.00 86.50 255 ASP A CA 1
ATOM 2078 C C . ASP A 1 255 ? -1.380 -15.993 -13.771 1.00 86.50 255 ASP A C 1
ATOM 2080 O O . ASP A 1 255 ? -1.774 -16.994 -14.367 1.00 86.50 255 ASP A O 1
ATOM 2084 N N . THR A 1 256 ? -1.651 -14.757 -14.197 1.00 90.19 256 THR A N 1
ATOM 2085 C CA . THR A 1 256 ? -2.527 -14.452 -15.340 1.00 90.19 256 THR A CA 1
ATOM 2086 C C . THR A 1 256 ? -1.942 -14.973 -16.654 1.00 90.19 256 THR A C 1
ATOM 2088 O O . THR A 1 256 ? -2.659 -15.534 -17.482 1.00 90.19 256 THR A O 1
ATOM 2091 N N . ASN A 1 257 ? -0.627 -14.834 -16.839 1.00 91.75 257 ASN A N 1
ATOM 2092 C CA . ASN A 1 257 ? 0.064 -15.176 -18.083 1.00 91.75 257 ASN A CA 1
ATOM 2093 C C . ASN A 1 257 ? 0.748 -16.552 -18.054 1.00 91.75 257 ASN A C 1
ATOM 2095 O O . ASN A 1 257 ? 1.517 -16.875 -18.964 1.00 91.75 257 ASN A O 1
ATOM 2099 N N . ALA A 1 258 ? 0.456 -17.398 -17.059 1.00 90.69 258 ALA A N 1
ATOM 2100 C CA . ALA A 1 258 ? 1.129 -18.684 -16.856 1.00 90.69 258 ALA A CA 1
ATOM 2101 C C . ALA A 1 258 ? 1.151 -19.570 -18.117 1.00 90.69 258 ALA A C 1
ATOM 2103 O O . ALA A 1 258 ? 2.162 -20.209 -18.413 1.00 90.69 258 ALA A O 1
ATOM 2104 N N . GLY A 1 259 ? 0.058 -19.577 -18.891 1.00 89.81 259 GLY A N 1
ATOM 2105 C CA . GLY A 1 259 ? -0.040 -20.330 -20.144 1.00 89.81 259 GLY A CA 1
ATOM 2106 C C . GLY A 1 259 ? 0.940 -19.850 -21.220 1.00 89.81 259 GLY A C 1
ATOM 2107 O O . GLY A 1 259 ? 1.651 -20.666 -21.804 1.00 89.81 259 GLY A O 1
ATOM 2108 N N . ALA A 1 260 ? 1.025 -18.536 -21.443 1.00 91.19 260 ALA A N 1
ATOM 2109 C CA . ALA A 1 260 ? 1.950 -17.943 -22.411 1.00 91.19 260 ALA A CA 1
ATOM 2110 C C . ALA A 1 260 ? 3.413 -18.136 -21.980 1.00 91.19 260 ALA A C 1
ATOM 2112 O O . ALA A 1 260 ? 4.260 -18.537 -22.776 1.00 91.19 260 ALA A O 1
ATOM 2113 N N . ILE A 1 261 ? 3.692 -17.940 -20.689 1.00 90.25 261 ILE A N 1
ATOM 2114 C CA . ILE A 1 261 ? 5.014 -18.134 -20.079 1.00 90.25 261 ILE A CA 1
ATOM 2115 C C . ILE A 1 261 ? 5.490 -19.581 -20.259 1.00 90.25 261 ILE A C 1
ATOM 2117 O O . ILE A 1 261 ? 6.640 -19.818 -20.629 1.00 90.25 261 ILE A O 1
ATOM 2121 N N . ALA A 1 262 ? 4.605 -20.559 -20.046 1.00 89.44 262 ALA A N 1
ATOM 2122 C CA . ALA A 1 262 ? 4.926 -21.977 -20.186 1.00 89.44 262 ALA A CA 1
ATOM 2123 C C . ALA A 1 262 ? 5.228 -22.403 -21.633 1.00 89.44 262 ALA A C 1
ATOM 2125 O O . ALA A 1 262 ? 5.862 -23.442 -21.835 1.00 89.44 262 ALA A O 1
ATOM 2126 N N . GLN A 1 263 ? 4.777 -21.636 -22.628 1.00 88.56 263 GLN A N 1
ATOM 2127 C CA . GLN A 1 263 ? 4.999 -21.900 -24.053 1.00 88.56 263 GLN A CA 1
ATOM 2128 C C . GLN A 1 263 ? 6.178 -21.103 -24.631 1.00 88.56 263 GLN A C 1
ATOM 2130 O O . GLN A 1 263 ? 6.680 -21.452 -25.695 1.00 88.56 263 GLN A O 1
ATOM 2135 N N . HIS A 1 264 ? 6.652 -20.063 -23.941 1.00 87.06 264 HIS A N 1
ATOM 2136 C CA . HIS A 1 264 ? 7.684 -19.177 -24.469 1.00 87.06 264 HIS A CA 1
ATOM 2137 C C . HIS A 1 264 ? 9.071 -19.858 -24.509 1.00 87.06 264 HIS A C 1
ATOM 2139 O O . HIS A 1 264 ? 9.602 -20.188 -23.443 1.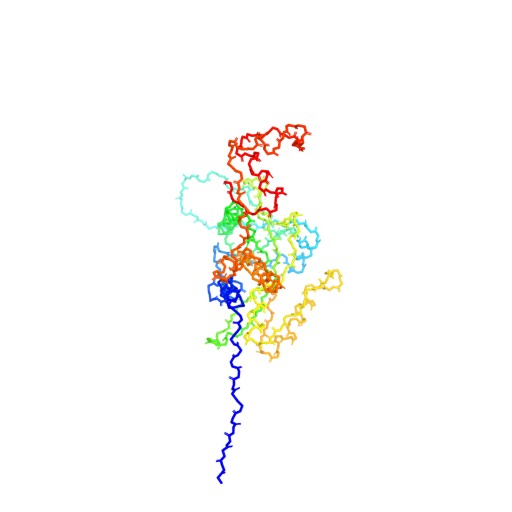00 87.06 264 HIS A O 1
ATOM 2145 N N . PRO A 1 265 ? 9.732 -19.985 -25.682 1.00 83.94 265 PRO A N 1
ATOM 2146 C CA . PRO A 1 265 ? 10.980 -20.748 -25.828 1.00 83.94 265 PRO A CA 1
ATOM 2147 C C . PRO A 1 265 ? 12.091 -20.318 -24.861 1.00 83.94 265 PRO A C 1
ATOM 2149 O O . PRO A 1 265 ? 12.609 -21.132 -24.107 1.00 83.94 265 PRO A O 1
ATOM 2152 N N . ILE A 1 266 ? 12.384 -19.015 -24.787 1.00 83.94 266 ILE A N 1
ATOM 2153 C CA . ILE A 1 266 ? 13.443 -18.478 -23.909 1.00 83.94 266 ILE A CA 1
ATOM 2154 C C . ILE A 1 266 ? 13.164 -18.759 -22.426 1.00 83.94 266 ILE A C 1
ATOM 2156 O O . ILE A 1 266 ? 14.072 -19.106 -21.673 1.00 83.94 266 ILE A O 1
ATOM 2160 N N . ILE A 1 267 ? 11.909 -18.624 -21.989 1.00 88.19 267 ILE A N 1
ATOM 2161 C CA . ILE A 1 267 ? 11.543 -18.825 -20.584 1.00 88.19 267 ILE A CA 1
ATOM 2162 C C . ILE A 1 267 ? 11.685 -20.302 -20.218 1.00 88.19 267 ILE A C 1
ATOM 2164 O O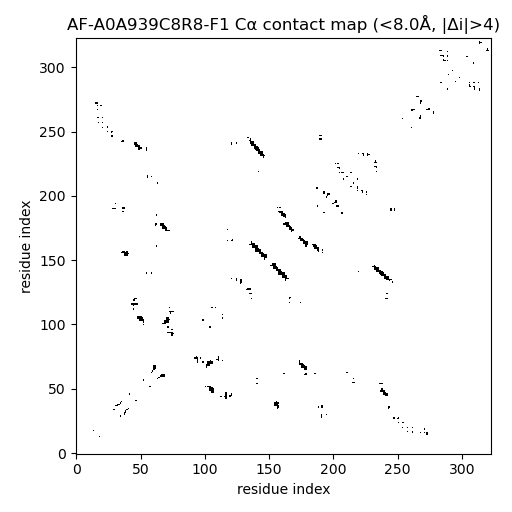 . ILE A 1 267 ? 12.158 -20.617 -19.127 1.00 88.19 267 ILE A O 1
ATOM 2168 N N . ARG A 1 268 ? 11.333 -21.208 -21.135 1.00 87.12 268 ARG A N 1
ATOM 2169 C CA . ARG A 1 268 ? 11.526 -22.651 -20.964 1.00 87.12 268 ARG A CA 1
ATOM 2170 C C . ARG A 1 268 ? 13.010 -23.009 -20.842 1.00 87.12 268 ARG A C 1
ATOM 2172 O O . ARG A 1 268 ? 13.375 -23.737 -19.916 1.00 87.12 268 ARG A O 1
ATOM 2179 N N . THR A 1 269 ? 13.874 -22.395 -21.656 1.00 84.50 269 THR A N 1
ATOM 2180 C CA . THR A 1 269 ? 15.336 -22.518 -21.523 1.00 84.50 269 THR A CA 1
ATOM 2181 C C . THR A 1 269 ? 15.829 -22.020 -20.159 1.00 84.50 269 THR A C 1
ATOM 2183 O O . THR A 1 269 ? 16.549 -22.741 -19.469 1.00 84.50 269 THR A O 1
ATOM 2186 N N . ILE A 1 270 ? 15.401 -20.831 -19.709 1.00 85.94 270 ILE A N 1
ATOM 2187 C CA . ILE A 1 270 ? 15.750 -20.273 -18.383 1.00 85.94 270 ILE A CA 1
ATOM 2188 C C . ILE A 1 270 ? 15.241 -21.169 -17.243 1.00 85.94 270 ILE A C 1
ATOM 2190 O O . ILE A 1 270 ? 15.900 -21.327 -16.212 1.00 85.94 270 ILE A O 1
ATOM 2194 N N . ALA A 1 271 ? 14.071 -21.782 -17.418 1.00 87.00 271 ALA A N 1
ATOM 2195 C CA . ALA A 1 271 ? 13.504 -22.732 -16.470 1.00 87.00 271 ALA A CA 1
ATOM 2196 C C . ALA A 1 271 ? 14.299 -24.048 -16.386 1.00 87.00 271 ALA A C 1
ATOM 2198 O O . ALA A 1 271 ? 14.069 -24.823 -15.455 1.00 87.00 271 ALA A O 1
ATOM 2199 N N . GLY A 1 272 ? 15.240 -24.289 -17.307 1.00 84.31 272 GLY A N 1
ATOM 2200 C CA . GLY A 1 272 ? 16.004 -25.530 -17.406 1.00 84.31 272 GLY A CA 1
ATOM 2201 C C . GLY A 1 272 ? 15.199 -26.680 -18.009 1.00 84.31 272 GLY A C 1
ATOM 2202 O O . GLY A 1 272 ? 15.565 -27.843 -17.833 1.00 84.31 272 GLY A O 1
ATOM 2203 N N . VAL A 1 273 ? 14.090 -26.376 -18.692 1.00 82.38 273 VAL A N 1
ATOM 2204 C CA . VAL A 1 273 ? 13.352 -27.369 -19.470 1.00 82.38 273 VAL A CA 1
ATOM 2205 C C . VAL A 1 273 ? 14.150 -27.618 -20.739 1.00 82.38 273 VAL A C 1
ATOM 2207 O O . VAL A 1 273 ? 14.394 -26.705 -21.522 1.00 82.38 273 VAL A O 1
ATOM 2210 N N . LYS A 1 274 ? 14.621 -28.857 -20.895 1.00 69.12 274 LYS A N 1
ATOM 2211 C CA . LYS A 1 274 ? 15.336 -29.300 -22.091 1.00 69.12 274 LYS A CA 1
ATOM 2212 C C . LYS A 1 274 ? 14.342 -29.428 -23.241 1.00 69.12 274 LYS A C 1
ATOM 2214 O O . LYS A 1 274 ? 13.829 -30.515 -23.487 1.00 69.12 274 LYS A O 1
ATOM 2219 N N . ASP A 1 275 ? 14.050 -28.317 -23.893 1.00 64.44 275 ASP A N 1
ATOM 2220 C CA . ASP A 1 275 ? 13.546 -28.343 -25.261 1.00 64.44 275 ASP A CA 1
ATOM 2221 C C . ASP A 1 275 ? 14.720 -28.404 -26.239 1.00 64.44 275 ASP A C 1
ATOM 2223 O O . ASP A 1 275 ? 15.873 -28.203 -25.844 1.00 64.44 275 ASP A O 1
ATOM 2227 N N . GLU A 1 276 ? 14.428 -28.711 -27.505 1.00 57.47 276 GLU A N 1
ATOM 2228 C CA . GLU A 1 276 ? 15.384 -28.526 -28.598 1.00 57.47 276 GLU A CA 1
ATOM 2229 C C . GLU A 1 276 ? 15.988 -27.120 -28.484 1.00 57.47 276 GLU A C 1
ATOM 2231 O O . GLU A 1 276 ? 15.255 -26.147 -28.278 1.00 57.47 276 GLU A O 1
ATOM 2236 N N . GLU A 1 277 ? 17.323 -27.028 -28.520 1.00 57.69 277 GLU A N 1
ATOM 2237 C CA . GLU A 1 277 ? 18.026 -25.752 -28.393 1.00 57.69 277 GLU A CA 1
ATOM 2238 C C . GLU A 1 277 ? 17.380 -24.73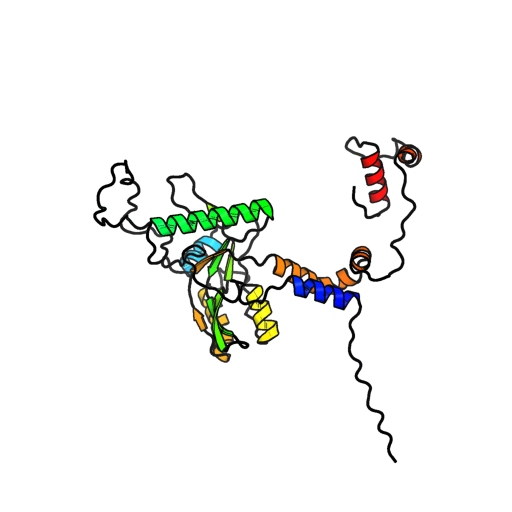3 -29.342 1.00 57.69 277 GLU A C 1
ATOM 2240 O O . GLU A 1 277 ? 17.138 -25.073 -30.507 1.00 57.69 277 GLU A O 1
ATOM 2245 N N . PRO A 1 278 ? 17.051 -23.511 -28.873 1.00 58.22 278 PRO A N 1
ATOM 2246 C CA . PRO A 1 278 ? 16.527 -22.489 -29.767 1.00 58.22 278 PRO A CA 1
ATOM 2247 C C . PRO A 1 278 ? 17.507 -22.380 -30.925 1.00 58.22 278 PRO A C 1
ATOM 2249 O O . PRO A 1 278 ? 18.694 -22.218 -30.667 1.00 58.22 278 PRO A O 1
ATOM 2252 N N . ALA A 1 279 ? 17.025 -22.554 -32.159 1.00 56.00 279 ALA A N 1
ATOM 2253 C CA . ALA A 1 279 ? 17.871 -22.686 -33.337 1.00 56.00 279 ALA A CA 1
ATOM 2254 C C . ALA A 1 279 ? 18.898 -21.547 -33.388 1.00 56.00 279 ALA A C 1
ATOM 2256 O O . ALA A 1 279 ? 18.599 -20.428 -33.821 1.00 56.00 279 ALA A O 1
ATOM 2257 N N . THR A 1 280 ? 20.110 -21.838 -32.919 1.00 58.09 280 THR A N 1
ATOM 2258 C CA . THR A 1 280 ? 21.235 -20.919 -32.936 1.00 58.09 280 THR A CA 1
ATOM 2259 C C . THR A 1 280 ? 21.686 -20.876 -34.383 1.00 58.09 280 THR A C 1
ATOM 2261 O O . THR A 1 280 ? 22.517 -21.665 -34.831 1.00 58.09 280 THR A O 1
ATOM 2264 N N . VAL A 1 281 ? 21.053 -20.012 -35.174 1.00 60.97 281 VAL A N 1
ATOM 2265 C CA . VAL A 1 281 ? 21.514 -19.737 -36.532 1.00 60.97 281 VAL A CA 1
ATOM 2266 C C . VAL A 1 281 ? 22.930 -19.202 -36.388 1.00 60.97 281 VAL A C 1
ATOM 2268 O O . VAL A 1 281 ? 23.143 -18.283 -35.602 1.00 60.97 281 VAL A O 1
ATOM 2271 N N . SER A 1 282 ? 23.889 -19.782 -37.113 1.00 65.44 282 SER A N 1
ATOM 2272 C CA . SER A 1 282 ? 25.282 -19.330 -37.104 1.00 65.44 282 SER A CA 1
ATOM 2273 C C . SER A 1 282 ? 25.330 -17.815 -37.283 1.00 65.44 282 SER A C 1
ATOM 2275 O O . SER A 1 282 ? 24.855 -17.272 -38.290 1.00 65.44 282 SER A O 1
ATOM 2277 N N . LEU A 1 283 ? 25.846 -17.146 -36.264 1.00 67.06 283 LEU A N 1
ATOM 2278 C CA . LEU A 1 283 ? 25.803 -15.706 -36.171 1.00 67.06 283 LEU A CA 1
ATOM 2279 C C . LEU A 1 283 ? 26.996 -15.080 -36.914 1.00 67.06 283 LEU A C 1
ATOM 2281 O O . LEU A 1 283 ? 28.078 -15.668 -36.903 1.00 67.06 283 LEU A O 1
ATOM 2285 N N . PRO A 1 284 ? 26.821 -13.917 -37.566 1.00 71.50 284 PRO A N 1
ATOM 2286 C CA . PRO A 1 284 ? 27.926 -13.182 -38.177 1.00 71.50 284 PRO A CA 1
ATOM 2287 C C . PRO A 1 284 ? 28.980 -12.750 -37.160 1.00 71.50 284 PRO A C 1
ATOM 2289 O O . PRO A 1 284 ? 28.626 -12.184 -36.127 1.00 71.50 284 PRO A O 1
ATOM 2292 N N . GLU A 1 285 ? 30.263 -12.907 -37.482 1.00 76.56 285 GLU A N 1
ATOM 2293 C CA . GLU A 1 285 ? 31.315 -12.180 -36.769 1.00 76.56 285 GLU A CA 1
ATOM 2294 C C . GLU A 1 285 ? 31.395 -10.728 -37.276 1.00 76.56 285 GLU A C 1
ATOM 2296 O O . GLU A 1 285 ? 30.989 -10.432 -38.402 1.00 76.56 285 GLU A O 1
ATOM 2301 N N . GLU A 1 286 ? 31.963 -9.812 -36.480 1.00 77.19 286 GLU A N 1
ATOM 2302 C CA . GLU A 1 286 ? 32.110 -8.388 -36.848 1.00 77.19 286 GLU A CA 1
ATOM 2303 C C . GLU A 1 286 ? 32.741 -8.179 -38.229 1.00 77.19 286 GLU A C 1
ATOM 2305 O O . GLU A 1 286 ? 32.319 -7.312 -38.993 1.00 77.19 286 GLU A O 1
ATOM 2310 N N . LYS A 1 287 ? 33.720 -9.019 -38.570 1.00 77.38 287 LYS A N 1
ATOM 2311 C CA . LYS A 1 287 ? 34.445 -8.983 -39.845 1.00 77.38 287 LYS A CA 1
ATOM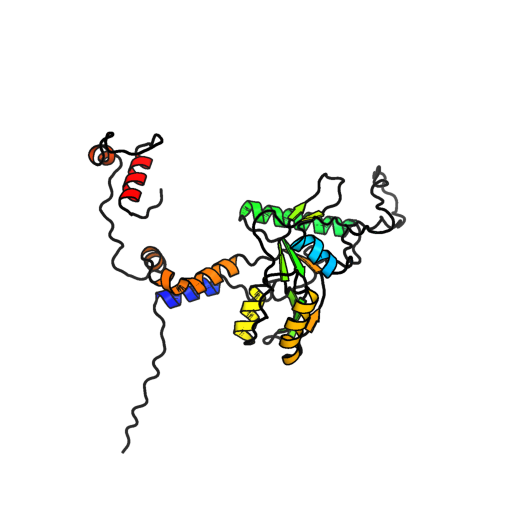 2312 C C . LYS A 1 287 ? 33.587 -9.360 -41.061 1.00 77.38 287 LYS A C 1
ATOM 2314 O O . LYS A 1 287 ? 33.938 -9.000 -42.180 1.00 77.38 287 LYS A O 1
ATOM 2319 N N . ASP A 1 288 ? 32.475 -10.064 -40.852 1.00 77.81 288 ASP A N 1
ATOM 2320 C CA . ASP A 1 288 ? 31.627 -10.598 -41.923 1.00 77.81 288 ASP A CA 1
ATOM 2321 C C . ASP A 1 288 ? 30.423 -9.689 -42.226 1.00 77.81 288 ASP A C 1
ATOM 2323 O O . ASP A 1 288 ? 29.752 -9.849 -43.249 1.00 77.81 288 ASP A O 1
ATOM 2327 N N . VAL A 1 289 ? 30.149 -8.702 -41.365 1.00 74.38 289 VAL A N 1
ATOM 2328 C CA . VAL A 1 289 ? 28.966 -7.826 -41.457 1.00 74.38 289 VAL A CA 1
ATOM 2329 C C . VAL A 1 289 ? 28.939 -7.012 -42.748 1.00 74.38 289 VAL A C 1
ATOM 2331 O O . VAL A 1 289 ? 27.878 -6.862 -43.358 1.00 74.38 289 VAL A O 1
ATOM 2334 N N . ASP A 1 290 ? 30.098 -6.524 -43.195 1.00 72.75 290 ASP A N 1
ATOM 2335 C CA . ASP A 1 290 ? 30.218 -5.758 -44.441 1.00 72.75 290 ASP A CA 1
ATOM 2336 C C . ASP A 1 290 ? 29.918 -6.606 -45.684 1.00 72.75 290 ASP A C 1
ATOM 2338 O O . ASP A 1 290 ? 29.371 -6.097 -46.663 1.00 72.75 290 ASP A O 1
ATOM 2342 N N . GLY A 1 291 ? 30.218 -7.909 -45.636 1.00 74.38 291 GLY A N 1
ATOM 2343 C CA . GLY A 1 291 ? 29.917 -8.849 -46.718 1.00 74.38 291 GLY A CA 1
ATOM 2344 C C . GLY A 1 291 ? 28.457 -9.308 -46.736 1.00 74.38 291 GLY A C 1
ATOM 2345 O O . GLY A 1 291 ? 27.908 -9.595 -47.799 1.00 74.38 291 GLY A O 1
ATOM 2346 N N . LEU A 1 292 ? 27.809 -9.357 -45.570 1.00 74.69 292 LEU A N 1
ATOM 2347 C CA . LEU A 1 292 ? 26.418 -9.794 -45.435 1.00 74.69 292 LEU A CA 1
ATOM 2348 C C . LEU A 1 292 ? 25.419 -8.737 -45.891 1.00 74.69 292 LEU A C 1
ATOM 2350 O O . LEU A 1 292 ? 24.381 -9.076 -46.470 1.00 74.69 292 LEU A O 1
ATOM 2354 N N . ARG A 1 293 ? 25.714 -7.461 -45.621 1.00 72.69 293 ARG A N 1
ATOM 2355 C CA . ARG A 1 293 ? 24.800 -6.367 -45.933 1.00 72.69 293 ARG A CA 1
ATOM 2356 C C . ARG A 1 293 ? 25.556 -5.149 -46.466 1.00 72.69 293 ARG A C 1
ATOM 2358 O O . ARG A 1 293 ? 26.110 -4.382 -45.677 1.00 72.69 293 ARG A O 1
ATOM 2365 N N . PRO A 1 294 ? 25.560 -4.939 -47.796 1.00 76.06 294 PRO A N 1
ATOM 2366 C CA . PRO A 1 294 ? 26.203 -3.772 -48.381 1.00 76.06 294 PRO A CA 1
ATOM 2367 C C . PRO A 1 294 ? 25.482 -2.482 -47.951 1.00 76.06 294 PRO A C 1
ATOM 2369 O O . PRO A 1 294 ? 24.280 -2.531 -47.665 1.00 76.06 294 PRO A O 1
ATOM 2372 N N . PRO A 1 295 ? 26.168 -1.321 -47.960 1.00 74.44 295 PRO A N 1
ATOM 2373 C CA . PRO A 1 295 ? 25.615 -0.044 -47.493 1.00 74.44 295 PRO A CA 1
ATOM 2374 C C . PRO A 1 295 ? 24.258 0.316 -48.113 1.00 74.44 295 PRO A C 1
ATOM 2376 O O . PRO A 1 295 ? 23.369 0.806 -47.428 1.00 74.44 295 PRO A O 1
ATOM 2379 N N . GLU A 1 296 ? 24.059 -0.019 -49.388 1.00 79.44 296 GLU A N 1
ATOM 2380 C CA . GLU A 1 296 ? 22.828 0.234 -50.150 1.00 79.44 296 GLU A CA 1
ATOM 2381 C C . GLU A 1 296 ? 21.590 -0.505 -49.611 1.00 79.44 296 GLU A C 1
ATOM 2383 O O . GLU A 1 296 ? 20.459 -0.124 -49.901 1.00 79.44 296 GLU A O 1
ATOM 2388 N N . LYS A 1 297 ? 21.788 -1.581 -48.840 1.00 77.62 297 LYS A N 1
ATOM 2389 C CA . LYS A 1 297 ? 20.718 -2.407 -48.251 1.00 77.62 297 LYS A CA 1
ATOM 2390 C C . LYS A 1 297 ? 20.557 -2.176 -46.747 1.00 77.62 297 LYS A C 1
ATOM 2392 O O . LYS A 1 297 ? 19.843 -2.933 -46.074 1.00 77.62 297 LYS A O 1
ATOM 2397 N N . THR A 1 298 ? 21.227 -1.160 -46.214 1.00 75.25 298 THR A N 1
ATOM 2398 C CA . THR A 1 298 ? 21.211 -0.800 -44.799 1.00 75.25 298 THR A CA 1
ATOM 2399 C C . THR A 1 298 ? 20.233 0.351 -44.581 1.00 75.25 298 THR A C 1
ATOM 2401 O O . THR A 1 298 ? 20.388 1.425 -45.146 1.00 75.25 298 THR A O 1
ATOM 2404 N N . PHE A 1 299 ? 19.215 0.130 -43.746 1.00 79.81 299 PHE A N 1
ATOM 2405 C CA . PHE A 1 299 ? 18.167 1.118 -43.437 1.00 79.81 299 PHE A CA 1
ATOM 2406 C C . PHE A 1 299 ? 18.411 1.824 -42.093 1.00 79.81 299 PHE A C 1
ATOM 2408 O O . PHE A 1 299 ? 17.471 2.153 -41.371 1.00 79.81 299 PHE A O 1
ATOM 2415 N N . GLN A 1 300 ? 19.677 1.985 -41.709 1.00 78.75 300 GLN A N 1
ATOM 2416 C CA . GLN A 1 300 ? 20.048 2.618 -40.445 1.00 78.75 300 GLN A CA 1
ATOM 2417 C C . GLN A 1 300 ? 19.858 4.134 -40.551 1.00 78.75 300 GLN A C 1
ATOM 2419 O O . GLN A 1 300 ? 20.277 4.752 -41.525 1.00 78.75 300 GLN A O 1
ATOM 2424 N N . VAL A 1 301 ? 19.195 4.722 -39.553 1.00 83.25 301 VAL A N 1
ATOM 2425 C CA . VAL A 1 301 ? 18.952 6.176 -39.475 1.00 83.25 301 VAL A CA 1
ATOM 2426 C C . VAL A 1 301 ? 20.125 6.904 -38.807 1.00 83.25 301 VAL A C 1
ATOM 2428 O O . VAL A 1 301 ? 20.339 8.087 -39.053 1.00 83.25 301 VAL A O 1
ATOM 2431 N N . LEU A 1 302 ? 20.874 6.195 -37.960 1.00 85.69 302 LEU A N 1
ATOM 2432 C CA . LEU A 1 302 ? 22.053 6.682 -37.249 1.00 85.69 302 LEU A CA 1
ATOM 2433 C C . LEU A 1 302 ? 23.249 5.796 -37.588 1.00 85.69 302 LEU A C 1
ATOM 2435 O O . LEU A 1 302 ? 23.073 4.609 -37.872 1.00 85.69 302 LEU A O 1
ATOM 2439 N N . ASP A 1 303 ? 24.443 6.375 -37.511 1.00 83.94 303 ASP A N 1
ATOM 2440 C CA . ASP A 1 303 ? 25.690 5.632 -37.657 1.00 83.94 303 ASP A CA 1
ATOM 2441 C C . ASP A 1 303 ? 25.803 4.557 -36.570 1.00 83.94 303 ASP A C 1
ATOM 2443 O O . ASP A 1 303 ? 25.448 4.785 -35.410 1.00 83.94 303 ASP A O 1
ATOM 2447 N N . ALA A 1 304 ? 26.314 3.390 -36.956 1.00 83.88 304 ALA A N 1
ATOM 2448 C CA . ALA A 1 304 ? 26.544 2.262 -36.069 1.00 83.88 304 ALA A CA 1
ATOM 2449 C C . ALA A 1 304 ? 27.959 1.711 -36.278 1.00 83.88 304 ALA A C 1
ATOM 2451 O O . ALA A 1 304 ? 28.383 1.489 -37.417 1.00 83.88 304 ALA A O 1
ATOM 2452 N N . ASP A 1 305 ? 28.685 1.478 -35.183 1.00 85.75 305 ASP A N 1
ATOM 2453 C CA . ASP A 1 305 ? 29.980 0.791 -35.230 1.00 85.75 305 ASP A CA 1
ATOM 2454 C C . ASP A 1 305 ? 29.825 -0.703 -35.601 1.00 85.75 305 ASP A C 1
ATOM 2456 O O . ASP A 1 305 ? 28.711 -1.212 -35.755 1.00 85.75 305 ASP A O 1
ATOM 2460 N N . SER A 1 306 ? 30.938 -1.424 -35.782 1.00 83.25 306 SER A N 1
ATOM 2461 C CA . SER A 1 306 ? 30.918 -2.840 -36.186 1.00 83.25 306 SER A CA 1
ATOM 2462 C C . SER A 1 306 ? 30.071 -3.704 -35.246 1.00 83.25 306 SER A C 1
ATOM 2464 O O . SER A 1 306 ? 29.214 -4.453 -35.718 1.00 83.25 306 SER A O 1
ATOM 2466 N N . SER A 1 307 ? 30.239 -3.548 -33.930 1.00 84.69 307 SER A N 1
ATOM 2467 C CA . SER A 1 307 ? 29.525 -4.314 -32.899 1.00 84.69 307 SER A CA 1
ATOM 2468 C C . SER A 1 307 ? 28.017 -4.019 -32.872 1.00 84.69 307 SER A C 1
ATOM 2470 O O . SER A 1 307 ? 27.178 -4.917 -32.734 1.00 84.69 307 SER A O 1
ATOM 2472 N N . GLN A 1 308 ? 27.640 -2.763 -33.109 1.00 87.75 308 GLN A N 1
ATOM 2473 C CA . GLN A 1 308 ? 26.243 -2.350 -33.213 1.00 87.75 308 GLN A CA 1
ATOM 2474 C C . GLN A 1 308 ? 25.601 -2.879 -34.500 1.00 87.75 308 GLN A C 1
ATOM 2476 O O . GLN A 1 308 ? 24.452 -3.325 -34.481 1.00 87.75 308 GLN A O 1
ATOM 2481 N N . ARG A 1 309 ? 26.336 -2.900 -35.621 1.00 85.25 309 ARG A N 1
ATOM 2482 C CA . ARG A 1 309 ? 25.847 -3.470 -36.887 1.00 85.25 309 ARG A CA 1
ATOM 2483 C C . ARG A 1 309 ? 25.646 -4.983 -36.801 1.00 85.25 309 ARG A C 1
ATOM 2485 O O . ARG A 1 309 ? 24.632 -5.463 -37.308 1.00 85.25 309 ARG A O 1
ATOM 2492 N N . VAL A 1 310 ? 26.545 -5.708 -36.126 1.00 85.25 310 VAL A N 1
ATOM 2493 C CA . VAL A 1 310 ? 26.350 -7.128 -35.767 1.00 85.25 310 VAL A CA 1
ATOM 2494 C C . VAL A 1 310 ? 25.019 -7.290 -35.034 1.00 85.25 310 VAL A C 1
ATOM 2496 O O . VAL A 1 310 ? 24.155 -8.047 -35.465 1.00 85.25 310 VAL A O 1
ATOM 2499 N N . SER A 1 311 ? 24.809 -6.511 -33.977 1.00 85.69 311 SER A N 1
ATOM 2500 C CA . SER A 1 311 ? 23.610 -6.588 -33.136 1.00 85.69 311 SER A CA 1
ATOM 2501 C C . SER A 1 311 ? 22.313 -6.304 -33.900 1.00 85.69 311 SER A C 1
ATOM 2503 O O . SER A 1 311 ? 21.310 -6.998 -33.732 1.00 85.69 311 SER A O 1
ATOM 2505 N N . ILE A 1 312 ? 22.327 -5.319 -34.800 1.00 85.25 312 ILE A N 1
ATOM 2506 C CA . ILE A 1 312 ? 21.186 -5.030 -35.678 1.00 85.25 312 ILE A CA 1
ATOM 2507 C C . ILE A 1 312 ? 20.892 -6.224 -36.592 1.00 85.25 312 ILE A C 1
ATOM 2509 O O . ILE A 1 312 ? 19.733 -6.601 -36.755 1.00 85.25 312 ILE A O 1
ATOM 2513 N N . GLU A 1 313 ? 21.917 -6.849 -37.168 1.00 84.06 313 GLU A N 1
ATOM 2514 C CA . GLU A 1 313 ? 21.744 -8.019 -38.030 1.00 84.06 313 GLU A CA 1
ATOM 2515 C C . GLU A 1 313 ? 21.217 -9.235 -37.247 1.00 84.06 313 GLU A C 1
ATOM 2517 O O . GLU A 1 313 ? 20.362 -9.963 -37.752 1.00 84.06 313 GLU A O 1
ATOM 2522 N N . TYR A 1 314 ? 21.636 -9.417 -35.990 1.00 83.31 314 TYR A N 1
ATOM 2523 C CA . TYR A 1 314 ? 21.077 -10.437 -35.097 1.00 83.31 314 TYR A CA 1
ATOM 2524 C C . TYR A 1 314 ? 19.581 -10.194 -34.850 1.00 83.31 314 TYR A C 1
ATOM 2526 O O . TYR A 1 314 ? 18.769 -11.108 -35.010 1.00 83.31 314 TYR A O 1
ATOM 2534 N N . ALA A 1 315 ? 19.199 -8.954 -34.529 1.00 84.94 315 ALA A N 1
ATOM 2535 C CA . ALA A 1 315 ? 17.805 -8.584 -34.292 1.00 84.94 315 ALA A CA 1
ATOM 2536 C C . ALA A 1 315 ? 16.936 -8.765 -35.549 1.00 84.94 315 ALA A C 1
ATOM 2538 O O . ALA A 1 315 ? 15.831 -9.299 -35.468 1.00 84.94 315 ALA A O 1
ATOM 2539 N N . LEU A 1 316 ? 17.444 -8.384 -36.728 1.00 83.12 316 LEU A N 1
ATOM 2540 C CA . LEU A 1 316 ? 16.740 -8.545 -38.008 1.00 83.12 316 LEU A CA 1
ATOM 2541 C C . LEU A 1 316 ? 16.519 -10.013 -38.388 1.00 83.12 316 LEU A C 1
ATOM 2543 O O . LEU A 1 316 ? 15.554 -10.324 -39.084 1.00 83.12 316 LEU A O 1
ATOM 2547 N N . ARG A 1 317 ? 17.372 -10.921 -37.904 1.00 82.19 317 ARG A N 1
ATOM 2548 C CA . ARG A 1 317 ? 17.197 -12.375 -38.038 1.00 82.19 317 ARG A CA 1
ATOM 2549 C C . ARG A 1 317 ? 16.270 -12.975 -36.975 1.00 82.19 317 ARG A C 1
ATOM 2551 O O . ARG A 1 317 ? 16.132 -14.194 -36.923 1.00 82.19 317 ARG A O 1
ATOM 2558 N N . GLY A 1 318 ? 15.646 -12.146 -36.134 1.00 78.38 318 GLY A N 1
ATOM 2559 C CA . GLY A 1 318 ? 14.741 -12.578 -35.067 1.00 78.38 318 GLY A CA 1
ATOM 2560 C C . GLY A 1 318 ? 15.449 -13.248 -33.888 1.00 78.38 318 GLY A C 1
ATOM 2561 O O . GLY A 1 318 ? 14.802 -13.953 -33.116 1.00 78.38 318 GLY A O 1
ATOM 2562 N N . GLN A 1 319 ? 16.766 -13.063 -33.751 1.00 79.31 319 GLN A N 1
ATOM 2563 C CA . GLN A 1 319 ? 17.547 -13.674 -32.680 1.00 79.31 319 GLN A CA 1
ATOM 2564 C C . GLN A 1 319 ? 17.460 -12.853 -31.393 1.00 79.31 319 GLN A C 1
ATOM 2566 O O . GLN A 1 319 ? 17.423 -11.623 -31.415 1.00 79.31 319 GLN A O 1
ATOM 2571 N N . SER A 1 320 ? 17.457 -13.549 -30.258 1.00 76.88 320 SER A N 1
ATOM 2572 C CA . SER A 1 320 ? 17.546 -12.939 -28.928 1.00 76.88 320 SER A CA 1
ATOM 2573 C C . SER A 1 320 ? 18.982 -13.023 -28.419 1.00 76.88 320 SER A C 1
ATOM 2575 O O . SER A 1 320 ? 19.567 -14.102 -28.410 1.00 76.88 320 SER A O 1
ATOM 2577 N N . PHE A 1 321 ? 19.556 -11.894 -28.006 1.00 77.06 321 PHE A N 1
ATOM 2578 C CA . PHE A 1 321 ? 20.958 -11.786 -27.593 1.00 77.06 321 PHE A CA 1
ATOM 2579 C C . PHE A 1 321 ? 21.139 -10.690 -26.532 1.00 77.06 321 PHE A C 1
ATOM 2581 O O . PHE A 1 321 ? 20.238 -9.886 -26.292 1.00 77.06 321 PHE A O 1
ATOM 2588 N N . VAL A 1 322 ? 22.310 -10.673 -25.895 1.00 73.38 322 VAL A N 1
ATOM 2589 C CA . VAL A 1 322 ? 22.755 -9.621 -24.969 1.00 73.38 322 VAL A CA 1
ATOM 2590 C C . VAL A 1 322 ? 24.038 -9.025 -25.546 1.00 73.38 322 VAL A C 1
ATOM 2592 O O . VAL A 1 322 ? 24.900 -9.791 -25.976 1.00 73.38 322 VAL A O 1
ATOM 2595 N N . MET A 1 323 ? 24.120 -7.691 -25.597 1.00 60.94 323 MET A N 1
ATOM 2596 C CA . MET A 1 323 ? 25.307 -6.943 -26.039 1.00 60.94 323 MET A CA 1
ATOM 2597 C C . MET A 1 323 ? 26.306 -6.745 -24.906 1.00 60.94 323 MET A C 1
ATOM 2599 O O . MET A 1 323 ? 25.846 -6.419 -23.785 1.00 60.94 323 MET A O 1
#

Nearest PDB structures (foldseek):
  8qzz-assembly1_B  TM=2.941E-01  e=2.480E+00  Homo sapiens
  7aoi-assembly1_XH  TM=1.091E-01  e=4.688E+00  Trypanosoma brucei

Foldseek 3Di:
DDDDDDDPPPPCPDDLLVVLLVVLLVVLFDLDCVACQWFPDDDLQFKFWWDDDFLLLVCCQAAVVQHKAFADADDQPPPPDDDDPDPPDPPPPPDPNDDDSRYTYTPPAHNVSVVNNLVSQQVVQVVCCVPPVDGFKWKFWKWKFAADPVPRDTGIHGFKTQGWHWDAPDPSGTIMIGHDPDPPHIDTSLSVQCCCCPPVVAHQDHDDPDCVVPGPVNSLVSRQVSQVVRPMHMDGIIMIGGHDNVSVVVSVVSVVCVVVLSPDPVSCVVSVNDDPPPPPDPADDLVCLCVVAPPVRDPDPDDDDSVRSSVVVCVVVVHDDDD

Radius of gyration: 28.02 Å; Cα contacts (8 Å, |Δi|>4): 415; chains: 1; bounding box: 56×97×82 Å

Secondary structure (DSSP, 8-state):
-----PPP-------HHHHHHHHHHHHH---STT-TTTS----TTTEEEEEES-HHHHHIIIIIT---EEEP--------PPP-TT----TT----SS--TTEEEESS--HHHHHHHHHHHHHHHHHHHHHHS---EEEEEEEEEEE-TTT--EEEEEEEEEE-EEE-SSTTSPPEEE--SSS---EE-HHHHHHIIIII---PPPPPS-TTTS-HHHHHHHHHHHHHTTT-EEEEEEEEEE---HHHHHHHHHHHTHHHHHH-HHHHHHTT--PSPP--PPPPPGGGHHHHS-GGG---SS---HHHHHHHHHHHTT-----

pLDDT: mean 82.17, std 16.86, range [30.27, 98.12]

Sequence (323 aa):
MQENGFPSFQENYGSPMTRRIEDWKSRLIDLSRRNNLLYFKPSKRGNLSVSSPNMERIFNRLALRKRHLEFWYPPESDVPKRQSPSSANLSFLNGKDSPTSKQLVCGETSRTDLEKVLKNLHRRSLLDYRERGVRILHAAFGMLVWKDKETGEEVRSPLILVPIELARKSFRAPFAISVPPIEEEVVLNPALQVKLKTEYKVELPPLPEYWESQSLLNYFSAVTQVADELGWSVEATVEIGLFSFHKLVIYNDLDTNAGAIAQHPIIRTIAGVKDEEPATVSLPEEKDVDGLRPPEKTFQVLDADSSQRVSIEYALRGQSFVM

Mean predicted aligned error: 11.68 Å

Solvent-accessible surface area (backbone atoms only — not comparable to full-atom values): 19484 Å² total; per-residue (Å²): 134,87,83,85,81,73,81,76,81,78,76,82,76,63,54,75,53,55,51,48,52,50,54,55,40,58,74,36,57,71,87,51,81,80,32,54,51,52,41,45,69,95,34,91,58,60,44,46,54,50,67,32,63,59,64,65,62,49,44,50,36,28,72,73,62,60,38,65,38,32,51,52,60,57,63,84,77,90,66,89,70,79,88,71,98,76,83,84,79,76,80,82,70,64,53,68,99,61,83,54,100,58,32,36,34,57,50,105,55,54,47,70,51,49,52,50,25,52,52,44,50,37,52,52,35,52,49,41,31,74,77,69,71,42,86,25,33,26,41,25,47,29,29,40,38,39,68,39,86,91,77,67,44,81,39,32,19,48,40,33,37,33,53,40,43,67,47,54,93,44,96,87,44,59,49,29,41,30,48,62,96,60,97,70,62,78,37,67,38,63,62,40,50,50,51,31,40,74,78,68,71,40,79,74,78,78,80,71,94,51,63,91,85,45,50,73,65,58,54,50,51,57,45,31,64,66,29,48,84,74,77,27,45,70,46,94,46,37,39,37,32,74,52,83,56,69,44,48,55,54,32,51,50,51,63,76,41,40,69,60,52,62,66,34,68,70,52,32,51,75,70,65,49,88,62,82,72,77,82,78,66,88,74,75,52,64,87,46,44,64,78,74,52,48,75,93,77,56,87,70,92,61,94,66,56,59,71,52,48,39,50,52,52,41,47,75,70,70,50,88,86,84,136